Protein AF-A0A2S2NMP5-F1 (afdb_monomer)

Radius of gyration: 24.24 Å; Cα contacts (8 Å, |Δi|>4): 269; chains: 1; bounding box: 63×38×65 Å

Mean predicted aligned error: 8.54 Å

Sequence (215 aa):
MRYVLAWYNDNSIKDITKRYDPYFHTLTRKIRVDPKWWKTTLQPYTPTKSAREREEDEELDKQLEDIPLPKTVSEYKNHPLYALSRHLLKFQAIYPPEPPIVGHVRNEPVYLREYVHELNGRENWLKEARVVKMGEKSYKQVKARPRFDRNGVRTDPPPLELFGYWQTEPYDPPTATNGQVPRNCYGNVDLFKPCMLPKGTVHLQLPGLLRIAKN

InterPro domains:
  IPR004583 DNA repair protein Rad4 [PTHR12135] (1-214)
  IPR018325 Rad4/PNGase transglutaminase-like fold [PF03835] (1-60)
  IPR018326 Rad4 beta-hairpin domain 1 [PF10403] (68-116)
  IPR018326 Rad4 beta-hairpin domain 1 [SM01030] (65-117)
  IPR018327 Rad4 beta-hairpin domain 2 [PF10404] (122-174)
  I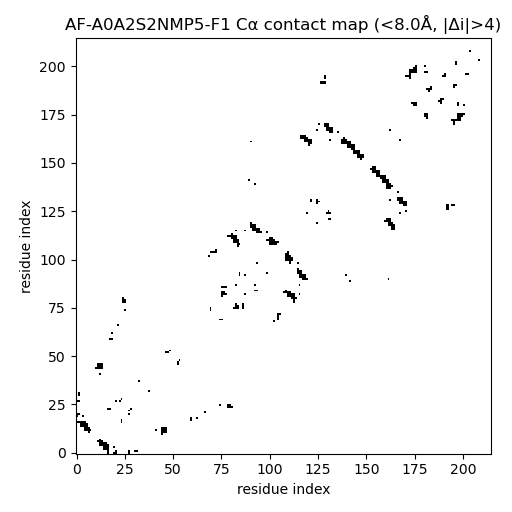PR018327 Rad4 beta-hairpin domain 2 [SM01031] (119-174)
  IPR018328 Rad4 beta-hairpin domain 3 [PF10405] (181-214)
  IPR036985 Transglutaminase-like superfamily [G3DSA:3.90.260.10] (1-66)
  IPR038765 Papain-like cysteine peptidase superfamily [SSF54001] (1-80)
  IPR042488 Rad4, beta-hairpin domain 3 superfamily [G3DSA:3.30.70.2460] (187-215)

Nearest PDB structures (foldseek):
  8ebw-assembly1_H  TM=8.218E-01  e=1.173E-21  Homo sapiens
  8ebv-assembly1_H  TM=8.260E-01  e=6.405E-20  Homo sapiens
  8ebs-assembly1_H  TM=8.337E-01  e=2.244E-19  Homo sapiens
  8ebt-assembly1_H  TM=8.236E-01  e=2.618E-13  Homo sapiens
  8ebx-assembly1_H  TM=6.153E-01  e=1.405E-14  Homo sapiens

Organism: Schizaphis graminum (NCBI:txid13262)

pLDDT: mean 89.32, std 6.74, range [53.22, 98.25]

Foldseek 3Di:
DQWDWDQDPVRAIDTPCLVVDLCVQQPNVVVDDDPVVVCVVRVVRHDDDDPVVVVVVVVSVVSVVPNDDDADPVSQQPGQFKHFQVNADPQKDFPPPDADFPDDHPNTTIDTCVRIFGWDFQVVCVLVQKGFDPPDFAPDWAFDDWDADPVRDTDGDDTGGIDTPVRIDGHDAAAADPNHHDADPVRHQPPNDPNNPHHPDDDDDDPPVVVVVVD

Solvent-accessible surface area (backbone atoms only — not comparable to full-atom values): 13288 Å² total; per-residue (Å²): 119,85,79,39,71,48,75,48,98,85,65,24,44,46,81,50,32,70,81,78,20,96,46,35,66,73,53,38,59,75,77,48,75,62,67,68,59,53,54,57,72,42,51,90,26,49,64,75,95,42,73,66,54,50,52,53,51,51,51,58,51,50,58,57,69,70,52,76,77,71,88,48,77,72,64,38,60,88,28,72,63,37,34,41,79,90,68,53,53,96,53,39,48,65,50,58,92,81,60,76,67,79,47,69,48,98,89,36,64,30,29,51,30,85,34,53,40,66,36,40,36,67,69,58,33,44,55,71,46,22,36,68,44,90,89,66,75,63,78,43,76,40,85,43,77,69,42,63,49,99,85,66,52,78,43,78,58,71,66,40,50,21,37,43,69,90,52,38,41,76,48,78,45,58,65,45,56,95,91,42,73,76,55,50,100,84,73,45,69,83,67,72,44,84,77,39,52,40,41,93,64,81,91,82,92,60,89,69,48,73,68,62,78,71,112

Structure (mmCIF, N/CA/C/O backbone):
data_AF-A0A2S2NMP5-F1
#
_entry.id   AF-A0A2S2NMP5-F1
#
loop_
_atom_site.group_PDB
_atom_site.id
_atom_site.type_symbol
_atom_site.label_atom_id
_atom_site.label_alt_id
_atom_site.label_comp_id
_atom_site.label_asym_id
_atom_site.label_entity_id
_atom_site.label_seq_id
_atom_site.pdbx_PDB_ins_code
_atom_site.Cartn_x
_atom_site.Cartn_y
_atom_site.Cartn_z
_atom_site.occupancy
_atom_site.B_iso_or_equiv
_atom_site.auth_seq_id
_atom_site.auth_comp_id
_atom_site.auth_asym_id
_atom_site.auth_atom_id
_atom_site.pdbx_PDB_model_num
ATOM 1 N N . MET A 1 1 ? 9.809 7.800 -26.151 1.00 75.12 1 MET A N 1
ATOM 2 C CA . MET A 1 1 ? 8.384 8.027 -26.520 1.00 75.12 1 MET A CA 1
ATOM 3 C C . MET A 1 1 ? 7.524 7.800 -25.285 1.00 75.12 1 MET A C 1
ATOM 5 O O . MET A 1 1 ? 7.893 6.949 -24.497 1.00 75.12 1 MET A O 1
ATOM 9 N N . ARG A 1 2 ? 6.437 8.559 -25.056 1.00 85.81 2 ARG A N 1
ATOM 10 C CA . ARG A 1 2 ? 5.666 8.454 -23.792 1.00 85.81 2 ARG A CA 1
ATOM 11 C C . ARG A 1 2 ? 4.454 7.532 -23.868 1.00 85.81 2 ARG A C 1
ATOM 13 O O . ARG A 1 2 ? 4.203 6.816 -22.906 1.00 85.81 2 ARG A O 1
ATOM 20 N N . TYR A 1 3 ? 3.736 7.555 -24.985 1.00 92.44 3 TYR A N 1
ATOM 21 C CA . TYR A 1 3 ? 2.581 6.703 -25.254 1.00 92.44 3 TYR A CA 1
ATOM 22 C C . TYR A 1 3 ? 2.666 6.230 -26.704 1.00 92.44 3 TYR A C 1
ATOM 24 O O . TYR A 1 3 ? 2.834 7.057 -27.600 1.00 92.44 3 TYR A O 1
ATOM 32 N N . VAL A 1 4 ? 2.574 4.922 -26.918 1.00 93.44 4 VAL A N 1
ATOM 33 C CA . VAL A 1 4 ? 2.419 4.286 -28.228 1.00 93.44 4 VAL A CA 1
ATOM 34 C C . VAL A 1 4 ? 1.213 3.365 -28.118 1.00 93.44 4 VAL A C 1
ATOM 36 O O . VAL A 1 4 ? 1.205 2.451 -27.295 1.00 93.44 4 VAL A O 1
ATOM 39 N N . LEU A 1 5 ? 0.180 3.645 -28.905 1.00 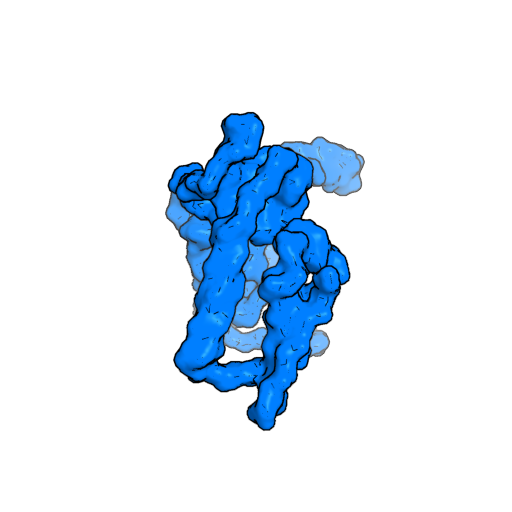93.50 5 LEU A N 1
ATOM 40 C CA . LEU A 1 5 ? -1.072 2.898 -28.909 1.00 93.50 5 LEU A CA 1
ATOM 41 C C . LEU A 1 5 ? -1.228 2.193 -30.258 1.00 93.50 5 LEU A C 1
ATOM 43 O O . LEU A 1 5 ? -1.062 2.831 -31.297 1.00 93.50 5 LEU A O 1
ATOM 47 N N . ALA A 1 6 ? -1.555 0.903 -30.237 1.00 92.06 6 ALA A N 1
ATOM 48 C CA . ALA A 1 6 ? -2.105 0.198 -31.389 1.00 92.06 6 ALA A CA 1
ATOM 49 C C . ALA A 1 6 ? -3.622 0.356 -31.389 1.00 92.06 6 ALA A C 1
ATOM 51 O O . ALA A 1 6 ? -4.254 0.216 -30.343 1.00 92.06 6 ALA A O 1
ATOM 52 N N . TRP A 1 7 ? -4.185 0.604 -32.566 1.00 93.50 7 TRP A N 1
ATOM 53 C CA . TRP A 1 7 ? -5.619 0.549 -32.817 1.00 93.50 7 TRP A CA 1
ATOM 54 C C . TRP A 1 7 ? -5.865 -0.565 -33.834 1.00 93.50 7 TRP A C 1
ATOM 56 O O . TRP A 1 7 ? -5.299 -0.541 -34.928 1.00 93.50 7 TRP A O 1
ATOM 66 N N . TYR A 1 8 ? -6.667 -1.557 -33.455 1.00 89.75 8 TYR A N 1
ATOM 67 C CA . TYR A 1 8 ? -6.999 -2.709 -34.289 1.00 89.75 8 TYR A CA 1
ATOM 68 C C . TYR A 1 8 ? -8.3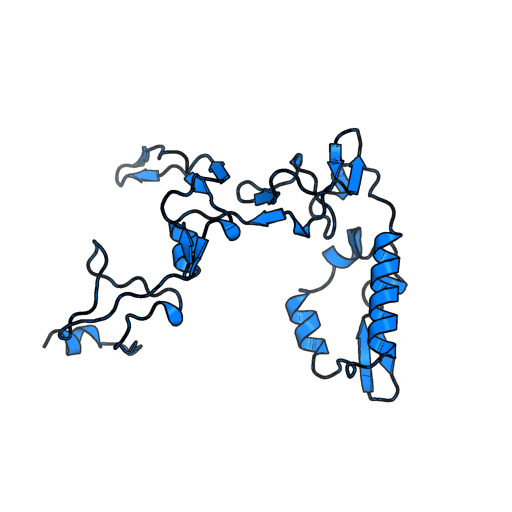56 -2.545 -34.993 1.00 89.75 8 TYR A C 1
ATOM 70 O O . TYR A 1 8 ? -9.190 -1.717 -34.626 1.00 89.75 8 TYR A O 1
ATOM 78 N N . ASN A 1 9 ? -8.600 -3.375 -36.009 1.00 90.38 9 ASN A N 1
ATOM 79 C CA . ASN A 1 9 ? -9.814 -3.316 -36.837 1.00 90.38 9 ASN A CA 1
ATOM 80 C C . ASN A 1 9 ? -11.115 -3.608 -36.066 1.00 90.38 9 ASN A C 1
ATOM 82 O O . ASN A 1 9 ? -12.191 -3.241 -36.526 1.00 90.38 9 ASN A O 1
ATOM 86 N N . ASP A 1 10 ? -11.030 -4.267 -34.912 1.00 89.25 10 ASP A N 1
ATOM 87 C CA . ASP A 1 10 ? -12.158 -4.539 -34.014 1.00 89.25 10 ASP A CA 1
ATOM 88 C C . ASP A 1 10 ? -12.459 -3.366 -33.057 1.00 89.25 10 ASP A C 1
ATOM 90 O O . ASP A 1 10 ? -13.234 -3.516 -32.115 1.00 89.25 10 ASP A O 1
ATOM 94 N N . ASN A 1 11 ? -11.862 -2.194 -33.306 1.00 90.12 11 ASN A N 1
ATOM 95 C CA . ASN A 1 11 ? -11.910 -0.992 -32.469 1.00 90.12 11 ASN A CA 1
ATOM 96 C C . ASN A 1 11 ? -11.292 -1.145 -31.077 1.00 90.12 11 ASN A C 1
ATOM 98 O O . ASN A 1 11 ? -11.484 -0.278 -30.220 1.00 90.12 11 ASN A O 1
ATOM 102 N N . SER A 1 12 ? -10.518 -2.205 -30.851 1.00 92.81 12 SER A N 1
ATOM 103 C CA . SER A 1 12 ? -9.718 -2.308 -29.643 1.00 92.81 12 SER A CA 1
ATOM 104 C C . SER A 1 12 ? -8.469 -1.429 -29.723 1.00 92.81 12 SER A C 1
ATOM 106 O O . SER A 1 12 ? -7.918 -1.158 -30.797 1.00 92.81 12 SER A O 1
ATOM 108 N N . ILE A 1 13 ? -8.029 -0.961 -28.558 1.00 93.31 13 ILE A N 1
ATOM 109 C CA . ILE A 1 13 ? -6.835 -0.145 -28.381 1.00 93.31 13 ILE A CA 1
ATOM 110 C C . ILE A 1 13 ? -5.940 -0.824 -27.349 1.00 93.31 13 ILE A C 1
ATOM 112 O O . ILE A 1 13 ? -6.371 -1.108 -26.228 1.00 93.31 13 ILE A O 1
ATOM 116 N N . LYS A 1 14 ? -4.667 -1.023 -27.701 1.00 90.12 14 LYS A N 1
ATOM 117 C CA . LYS A 1 14 ? -3.651 -1.584 -26.803 1.00 90.12 14 LYS A CA 1
ATOM 118 C C . LYS A 1 14 ? -2.477 -0.641 -26.647 1.00 90.12 14 LYS A C 1
ATOM 120 O O . LYS A 1 14 ? -1.987 -0.045 -27.603 1.00 90.12 14 LYS A O 1
ATOM 125 N N . ASP A 1 15 ? -2.006 -0.516 -25.415 1.00 91.00 15 ASP A N 1
ATOM 126 C CA . ASP A 1 15 ? -0.812 0.252 -25.108 1.00 91.00 15 ASP A CA 1
ATOM 127 C C . ASP A 1 15 ? 0.444 -0.594 -25.315 1.00 91.00 15 ASP A C 1
ATOM 129 O O . ASP A 1 15 ? 0.826 -1.398 -24.467 1.00 91.00 15 ASP A O 1
ATOM 133 N N . ILE A 1 16 ? 1.099 -0.367 -26.449 1.00 90.25 16 ILE A N 1
ATOM 134 C CA . ILE A 1 16 ? 2.312 -1.070 -26.874 1.00 90.25 16 ILE A CA 1
ATOM 135 C C . ILE A 1 16 ? 3.576 -0.254 -26.585 1.00 90.25 16 ILE A C 1
ATOM 137 O O . ILE A 1 16 ? 4.640 -0.548 -27.124 1.00 90.25 16 ILE A O 1
ATOM 141 N N . THR A 1 17 ? 3.501 0.773 -25.725 1.00 89.69 17 THR A N 1
ATOM 142 C CA . THR A 1 17 ? 4.657 1.638 -25.410 1.00 89.69 17 THR A CA 1
ATOM 143 C C . THR A 1 17 ? 5.870 0.829 -24.958 1.00 89.69 17 THR A C 1
ATOM 145 O O . THR A 1 17 ? 6.983 1.144 -25.369 1.00 89.69 17 THR A O 1
ATOM 148 N N . LYS A 1 18 ? 5.658 -0.232 -24.166 1.00 84.94 18 LYS A N 1
ATOM 149 C CA . LYS A 1 18 ? 6.730 -1.116 -23.679 1.00 84.94 18 LYS A CA 1
ATOM 150 C C . LYS A 1 18 ? 7.592 -1.685 -24.814 1.00 84.94 18 LYS A C 1
ATOM 152 O O . LYS A 1 18 ? 8.799 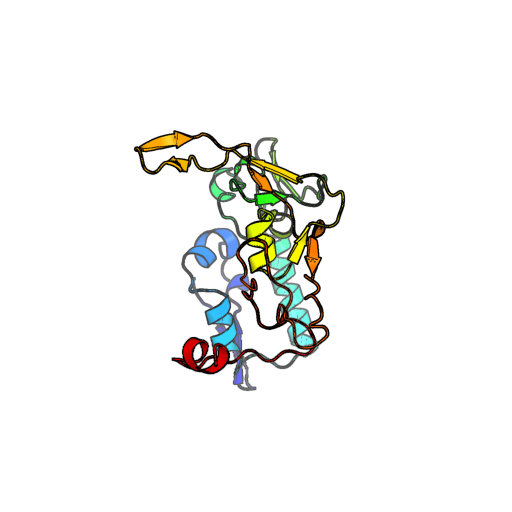-1.772 -24.646 1.00 84.94 18 LYS A O 1
ATOM 157 N N . ARG A 1 19 ? 6.988 -1.994 -25.970 1.00 85.88 19 ARG A N 1
ATOM 158 C CA . ARG A 1 19 ? 7.680 -2.565 -27.138 1.00 85.88 19 ARG A CA 1
ATOM 159 C C . ARG A 1 19 ? 8.688 -1.604 -27.763 1.00 85.88 19 ARG A C 1
ATOM 161 O O . ARG A 1 19 ? 9.699 -2.032 -28.306 1.00 85.88 19 ARG A O 1
ATOM 168 N N . TYR A 1 20 ? 8.395 -0.306 -27.725 1.00 85.50 20 TYR A N 1
ATOM 169 C CA . TYR A 1 20 ? 9.162 0.707 -28.457 1.00 85.50 20 TYR A CA 1
ATOM 170 C C . TYR A 1 20 ? 10.013 1.601 -27.560 1.00 85.50 20 TYR A C 1
ATOM 172 O O . TYR A 1 20 ? 10.851 2.350 -28.060 1.00 85.50 20 TYR A O 1
ATOM 180 N N . ASP A 1 21 ? 9.786 1.576 -26.248 1.00 84.56 21 ASP A N 1
ATOM 181 C CA . ASP A 1 21 ? 10.488 2.432 -25.306 1.00 84.56 21 ASP A CA 1
ATOM 182 C C . ASP A 1 21 ? 11.416 1.623 -24.384 1.00 84.56 21 ASP A C 1
ATOM 184 O O . ASP A 1 21 ? 10.968 1.116 -23.353 1.00 84.56 21 ASP A O 1
ATOM 188 N N . PRO A 1 22 ? 12.729 1.556 -24.679 1.00 78.38 22 PRO A N 1
ATOM 189 C CA . PRO A 1 22 ? 13.682 0.800 -23.862 1.00 78.38 22 PRO A CA 1
ATOM 190 C C . PRO A 1 22 ? 13.831 1.366 -22.439 1.00 78.38 22 PRO A C 1
ATOM 192 O O . PRO A 1 22 ? 14.327 0.690 -21.541 1.00 78.38 22 PRO A O 1
ATOM 195 N N . TYR A 1 23 ? 13.380 2.603 -22.205 1.00 78.44 23 TYR A N 1
ATOM 196 C CA . TYR A 1 23 ? 13.397 3.262 -20.897 1.00 78.44 23 TYR A CA 1
ATOM 197 C C . TYR A 1 23 ? 12.021 3.284 -20.219 1.00 78.44 23 TYR A C 1
ATOM 199 O O . TYR A 1 23 ? 11.816 4.059 -19.273 1.00 78.44 23 TYR A O 1
ATOM 207 N N . PHE A 1 24 ? 11.084 2.431 -20.660 1.00 80.19 24 PHE A N 1
ATOM 208 C CA . PHE A 1 24 ? 9.713 2.404 -20.147 1.00 80.19 24 PHE A CA 1
ATOM 209 C C . PHE A 1 24 ? 9.681 2.294 -18.623 1.00 80.19 24 PHE A C 1
ATOM 211 O O . PHE A 1 24 ? 9.028 3.085 -17.937 1.00 80.19 24 PHE A O 1
ATOM 218 N N . HIS A 1 25 ? 10.451 1.351 -18.081 1.00 74.00 25 HIS A N 1
ATOM 219 C CA . HIS A 1 25 ? 10.500 1.075 -16.650 1.00 74.00 25 HIS A CA 1
ATOM 220 C C . HIS A 1 25 ? 11.313 2.111 -15.859 1.00 74.00 25 HIS A C 1
ATOM 222 O O . HIS A 1 25 ? 11.050 2.325 -14.684 1.00 74.00 25 HIS A O 1
ATOM 228 N N . THR A 1 26 ? 12.253 2.833 -16.454 1.00 72.94 26 THR A N 1
ATOM 229 C CA . THR A 1 26 ? 13.124 3.740 -15.687 1.00 72.94 26 THR A CA 1
ATOM 230 C C . THR A 1 26 ? 12.616 5.177 -15.682 1.00 72.94 26 THR A C 1
ATOM 232 O O . THR A 1 26 ? 12.424 5.766 -14.612 1.00 72.94 26 THR A O 1
ATOM 235 N N . LEU A 1 27 ? 12.399 5.747 -16.867 1.00 77.00 27 LEU A N 1
ATOM 236 C CA . LEU A 1 27 ? 12.119 7.169 -17.064 1.00 77.00 27 LEU A CA 1
ATOM 237 C C . LEU A 1 27 ? 10.666 7.398 -17.456 1.00 77.00 27 LEU A C 1
ATOM 239 O O . LEU A 1 27 ? 9.963 8.175 -16.809 1.00 77.00 27 LEU A O 1
ATOM 243 N N . THR A 1 28 ? 10.192 6.699 -18.483 1.00 83.62 28 THR A N 1
ATOM 244 C CA . THR A 1 28 ? 8.899 7.003 -19.096 1.00 83.62 28 THR A CA 1
ATOM 245 C C . THR A 1 28 ? 7.740 6.733 -18.152 1.00 83.62 28 THR A C 1
ATOM 247 O O . THR A 1 28 ? 6.860 7.580 -18.028 1.00 83.62 28 THR A O 1
ATOM 250 N N . ARG A 1 29 ? 7.756 5.639 -17.381 1.00 79.94 29 ARG A N 1
ATOM 251 C CA . ARG A 1 29 ? 6.718 5.379 -16.369 1.00 79.94 29 ARG A CA 1
ATOM 252 C C . ARG A 1 29 ? 6.610 6.490 -15.317 1.00 79.94 29 ARG A C 1
ATOM 254 O O . ARG A 1 29 ? 5.512 6.728 -14.829 1.00 79.94 29 ARG A O 1
ATOM 261 N N . LYS A 1 30 ? 7.704 7.190 -14.985 1.00 79.19 30 LYS A N 1
ATOM 262 C CA . LYS A 1 30 ? 7.708 8.275 -13.981 1.00 79.19 30 LYS A CA 1
ATOM 263 C C . LYS A 1 30 ? 7.061 9.567 -14.482 1.00 79.19 30 LYS A C 1
ATOM 265 O O . LYS A 1 30 ? 6.612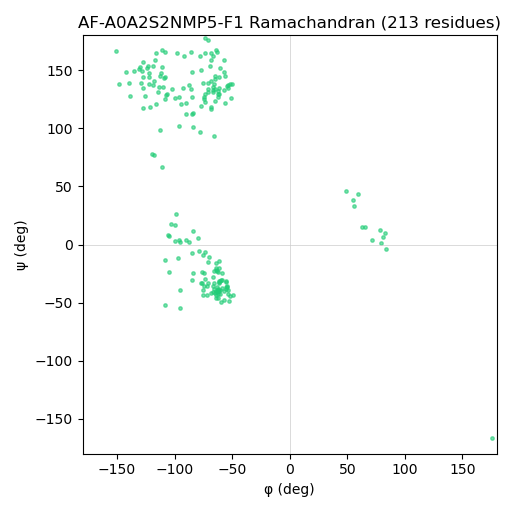 10.365 -13.671 1.00 79.19 30 LYS A O 1
ATOM 270 N N . ILE A 1 31 ? 7.028 9.774 -15.797 1.00 86.25 31 ILE A N 1
ATOM 271 C CA . ILE A 1 31 ? 6.468 10.974 -16.441 1.00 86.25 31 ILE A CA 1
ATOM 272 C C . ILE A 1 31 ? 5.109 10.708 -17.103 1.00 86.25 31 ILE A C 1
ATOM 274 O O . ILE A 1 31 ? 4.599 11.555 -17.839 1.00 86.25 31 ILE A O 1
ATOM 278 N N . ARG A 1 32 ? 4.541 9.517 -16.884 1.00 89.12 32 ARG A N 1
ATOM 279 C CA . ARG A 1 32 ? 3.210 9.133 -17.353 1.00 89.12 32 ARG A CA 1
ATOM 280 C C . ARG A 1 32 ? 2.149 9.446 -16.303 1.00 89.12 32 ARG A C 1
ATOM 282 O O . ARG A 1 32 ? 2.449 9.656 -15.132 1.00 89.12 32 ARG A O 1
ATOM 289 N N . VAL A 1 33 ? 0.903 9.491 -16.760 1.00 91.88 33 VAL A N 1
ATOM 290 C CA . VAL A 1 33 ? -0.272 9.651 -15.901 1.00 91.88 33 VAL A CA 1
ATOM 291 C C . VAL A 1 33 ? -0.433 8.456 -14.959 1.00 91.88 33 VAL A C 1
ATOM 293 O O . VAL A 1 33 ? 0.192 7.409 -15.145 1.00 91.88 33 VAL A O 1
ATOM 296 N N . ASP A 1 34 ? -1.300 8.614 -13.959 1.00 86.88 34 ASP A N 1
ATOM 297 C CA . ASP A 1 34 ? -1.622 7.558 -13.005 1.00 86.88 34 ASP A CA 1
ATOM 298 C C . ASP A 1 34 ? -2.009 6.238 -13.719 1.00 86.88 34 ASP A C 1
ATOM 300 O O . ASP A 1 34 ? -2.916 6.235 -14.561 1.00 86.88 34 ASP A O 1
ATOM 304 N N . PRO A 1 35 ? -1.350 5.103 -13.402 1.00 86.38 35 PRO A N 1
ATOM 305 C CA . PRO A 1 35 ? -1.616 3.830 -14.069 1.00 86.38 35 PRO A CA 1
ATOM 306 C C . PRO A 1 35 ? -3.050 3.323 -13.892 1.00 86.38 35 PRO A C 1
ATOM 308 O O . PRO A 1 35 ? -3.580 2.673 -14.794 1.00 86.38 35 PRO A O 1
ATOM 311 N N . LYS A 1 36 ? -3.687 3.598 -12.743 1.00 87.50 36 LYS A N 1
ATOM 312 C CA . LYS A 1 36 ? -5.059 3.153 -12.469 1.00 87.50 36 LYS A CA 1
ATOM 313 C C . LYS A 1 36 ? -6.050 3.943 -13.313 1.00 87.50 36 LYS A C 1
ATOM 315 O O . LYS A 1 36 ? -6.937 3.339 -13.916 1.00 87.50 36 LYS A O 1
ATOM 320 N N . TRP A 1 37 ? -5.867 5.255 -13.413 1.00 93.00 37 TRP A N 1
ATOM 321 C CA . TRP A 1 37 ? -6.636 6.100 -14.315 1.00 93.00 37 TRP A CA 1
ATOM 322 C C . TRP A 1 37 ? -6.448 5.655 -15.765 1.00 93.00 37 TRP A C 1
ATOM 324 O O . TRP A 1 37 ? -7.433 5.376 -16.434 1.00 93.00 37 TRP A O 1
ATOM 334 N N . TRP A 1 38 ? -5.204 5.461 -16.219 1.00 93.62 38 TRP A N 1
ATOM 335 C CA . TRP A 1 38 ? -4.911 5.034 -17.593 1.00 93.62 38 TRP A CA 1
ATOM 336 C C . TRP A 1 38 ? -5.592 3.713 -17.965 1.00 93.62 38 TRP A C 1
ATOM 338 O O . TRP A 1 38 ? -6.258 3.623 -18.994 1.00 93.62 38 TRP A O 1
ATOM 348 N N . LYS A 1 39 ? -5.488 2.705 -17.087 1.00 90.19 39 LYS A N 1
ATOM 349 C CA . LYS A 1 39 ? -6.156 1.410 -1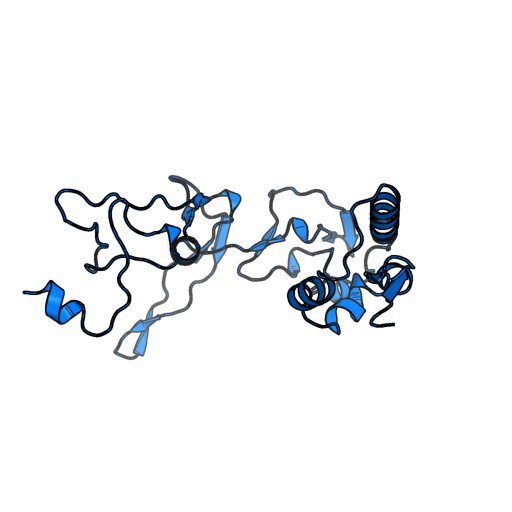7.263 1.00 90.19 39 LYS A CA 1
ATOM 350 C C . LYS A 1 39 ? -7.679 1.553 -17.316 1.00 90.19 39 LYS A C 1
ATOM 352 O O . LYS A 1 39 ? -8.320 0.876 -18.108 1.00 90.19 39 LYS A O 1
ATOM 357 N N . THR A 1 40 ? -8.247 2.427 -16.487 1.00 93.25 40 THR A N 1
ATOM 358 C CA . THR A 1 40 ? -9.696 2.685 -16.454 1.00 93.25 40 THR A CA 1
ATOM 359 C C . THR A 1 40 ? -10.162 3.388 -17.732 1.00 93.25 40 THR A C 1
ATOM 361 O O . THR A 1 40 ? -11.170 3.000 -18.311 1.00 93.25 40 THR A O 1
ATOM 364 N N . THR A 1 41 ? -9.403 4.369 -18.224 1.00 94.25 41 THR A N 1
ATOM 365 C CA . THR A 1 41 ? -9.700 5.104 -19.465 1.00 94.25 41 THR A CA 1
ATOM 366 C C . THR A 1 41 ? -9.689 4.195 -20.696 1.00 94.25 41 THR A C 1
ATOM 368 O O . THR A 1 41 ? -10.532 4.351 -21.574 1.00 94.25 41 THR A O 1
ATOM 371 N N . LEU A 1 42 ? -8.767 3.229 -20.761 1.00 92.94 42 LEU A N 1
ATOM 372 C CA . LEU A 1 42 ? -8.675 2.272 -21.873 1.00 92.94 42 LEU A CA 1
ATOM 373 C C . LEU A 1 42 ? -9.589 1.048 -21.716 1.00 92.94 42 LEU A C 1
ATOM 375 O O . LEU A 1 42 ? -9.719 0.259 -22.650 1.00 92.94 42 LEU A O 1
ATOM 379 N N . GLN A 1 43 ? -10.247 0.884 -20.567 1.00 92.75 43 GLN A N 1
ATOM 380 C CA . GLN A 1 43 ? -11.102 -0.269 -20.287 1.00 92.75 43 GLN A CA 1
ATOM 381 C C . GLN A 1 43 ? -12.190 -0.509 -21.356 1.00 92.75 43 GLN A C 1
ATOM 383 O O . GLN A 1 43 ? -12.356 -1.663 -21.748 1.00 92.75 43 GLN A O 1
ATOM 388 N N . PRO A 1 44 ? -12.897 0.517 -21.881 1.00 93.31 44 PRO A N 1
ATOM 389 C CA . PRO A 1 44 ? -13.919 0.314 -22.914 1.00 93.31 44 PRO A CA 1
ATOM 390 C C . PRO A 1 44 ? -13.368 -0.191 -24.253 1.00 93.31 44 PRO A C 1
ATOM 392 O O . PRO A 1 44 ? -14.107 -0.789 -25.025 1.00 93.31 44 PRO A O 1
ATOM 395 N N . TYR A 1 45 ? -12.082 0.048 -24.519 1.00 92.88 45 TYR A N 1
ATOM 396 C CA . TYR A 1 45 ? -11.399 -0.311 -25.764 1.00 92.88 45 TYR A CA 1
ATOM 397 C C . TYR A 1 45 ? -10.481 -1.524 -25.588 1.00 92.88 45 TYR A C 1
ATOM 399 O O . TYR A 1 45 ? -9.689 -1.834 -26.472 1.00 92.88 45 TYR A O 1
ATOM 407 N N . THR A 1 46 ? -10.519 -2.187 -24.431 1.00 88.81 46 THR A N 1
ATOM 408 C CA . THR A 1 46 ? -9.622 -3.313 -24.162 1.00 88.81 46 THR A CA 1
ATOM 409 C C . THR A 1 46 ? -9.964 -4.474 -25.100 1.00 88.81 46 THR A C 1
ATOM 411 O O . THR A 1 46 ? -11.142 -4.832 -25.195 1.00 88.81 46 THR A O 1
ATOM 414 N N . PRO A 1 47 ? -8.971 -5.076 -25.779 1.00 85.62 47 PRO A N 1
ATOM 415 C CA . PRO A 1 47 ? -9.217 -6.186 -26.688 1.00 85.62 47 PRO A CA 1
ATOM 416 C C . PRO A 1 47 ? -9.834 -7.381 -25.959 1.00 85.62 47 PRO A C 1
ATOM 418 O O . PRO A 1 47 ? -9.632 -7.605 -24.759 1.00 85.62 47 PRO A O 1
ATOM 421 N N . THR A 1 48 ? -10.609 -8.172 -26.699 1.00 85.12 48 THR A N 1
ATOM 422 C CA . THR A 1 48 ? -11.148 -9.428 -26.169 1.00 85.12 48 THR A CA 1
ATOM 423 C C . THR A 1 48 ? -10.008 -10.402 -25.878 1.00 85.12 48 THR A C 1
ATOM 425 O O . THR A 1 48 ? -9.029 -10.468 -26.617 1.00 85.12 48 THR A O 1
ATOM 428 N N . LYS A 1 49 ? -10.118 -11.175 -24.789 1.00 83.56 49 LYS A N 1
ATOM 429 C CA . LYS A 1 49 ? -9.091 -12.156 -24.411 1.00 83.56 49 LYS A CA 1
ATOM 430 C C . LYS A 1 49 ? -9.015 -13.270 -25.459 1.00 83.56 49 LYS A C 1
ATOM 432 O O . LYS A 1 49 ? -9.765 -14.240 -25.388 1.00 83.56 49 LYS A O 1
ATOM 437 N N . SER A 1 50 ? -8.116 -13.116 -26.423 1.00 86.62 50 SER A N 1
ATOM 438 C CA . SER A 1 50 ? -7.842 -14.084 -27.482 1.00 86.62 50 SER A CA 1
ATOM 439 C C . SER A 1 50 ? -6.483 -14.756 -27.269 1.00 86.62 50 SER A C 1
ATOM 441 O O . SER A 1 50 ? -5.661 -14.289 -26.480 1.00 86.62 50 SER A O 1
ATOM 443 N N . ALA A 1 51 ? -6.226 -15.856 -27.984 1.00 85.38 51 ALA A N 1
ATOM 444 C CA . ALA A 1 51 ? -4.912 -16.501 -27.964 1.00 85.38 51 ALA A CA 1
ATOM 445 C C . ALA A 1 51 ? -3.799 -15.546 -28.432 1.00 85.38 51 ALA A C 1
ATOM 447 O O . ALA A 1 51 ? -2.733 -15.522 -27.828 1.00 85.38 51 ALA A O 1
ATOM 448 N N . ARG A 1 52 ? -4.096 -14.709 -29.436 1.00 84.25 52 ARG A N 1
ATOM 449 C CA . ARG A 1 52 ? -3.191 -13.677 -29.953 1.00 84.25 52 ARG A CA 1
ATOM 450 C C . ARG A 1 52 ? -2.872 -12.609 -28.909 1.00 84.25 52 ARG A C 1
ATOM 452 O O . ARG A 1 52 ? -1.725 -12.213 -28.779 1.00 84.25 52 ARG A O 1
ATOM 459 N N . GLU A 1 53 ? -3.877 -12.148 -28.165 1.00 84.94 53 GLU A N 1
ATOM 460 C CA . GLU A 1 53 ? -3.662 -11.157 -27.103 1.00 84.94 53 GLU A CA 1
ATOM 461 C C . GLU A 1 53 ? -2.761 -11.700 -25.998 1.00 84.94 53 GLU A C 1
ATOM 463 O O . GLU A 1 53 ? -1.882 -10.988 -25.523 1.00 84.94 53 GLU A O 1
ATOM 468 N N . ARG A 1 54 ? -2.956 -12.972 -25.627 1.00 86.81 54 ARG A N 1
ATOM 469 C CA . ARG A 1 54 ? -2.110 -13.645 -24.640 1.00 86.81 54 ARG A CA 1
ATOM 470 C C . ARG A 1 54 ? -0.668 -13.768 -25.127 1.00 86.81 54 ARG A C 1
ATOM 472 O O . ARG A 1 54 ? 0.235 -13.451 -24.370 1.00 86.81 54 ARG A O 1
ATOM 479 N N . GLU A 1 55 ? -0.465 -14.194 -26.370 1.00 87.81 55 GLU A N 1
ATOM 480 C CA . GLU A 1 55 ? 0.870 -14.288 -26.972 1.00 87.81 55 GLU A CA 1
ATOM 481 C C . GLU A 1 55 ? 1.554 -12.914 -27.031 1.00 87.81 55 GLU A C 1
ATOM 483 O O . GLU A 1 55 ? 2.714 -12.781 -26.660 1.00 87.81 55 GLU A O 1
ATOM 488 N N . GLU A 1 56 ? 0.821 -11.860 -27.398 1.00 85.06 56 GLU A N 1
ATOM 489 C CA . GLU A 1 56 ? 1.362 -10.501 -27.405 1.00 85.06 56 GLU A CA 1
ATOM 490 C C . GLU A 1 56 ? 1.705 -9.990 -25.994 1.00 85.06 56 GLU A C 1
ATOM 492 O O . GLU A 1 56 ? 2.706 -9.296 -25.820 1.00 85.06 56 GLU A O 1
ATOM 497 N N . ASP A 1 57 ? 0.895 -10.316 -24.984 1.00 84.50 57 ASP A N 1
ATOM 498 C CA . ASP A 1 57 ? 1.197 -9.989 -23.586 1.00 84.50 57 ASP A CA 1
ATOM 499 C C . ASP A 1 57 ? 2.446 -10.741 -23.096 1.00 84.50 57 ASP A C 1
ATOM 501 O O . ASP A 1 57 ? 3.316 -10.133 -22.473 1.00 84.50 57 ASP A O 1
ATOM 505 N N . GLU A 1 58 ? 2.581 -12.024 -23.444 1.00 85.06 58 GLU A N 1
ATOM 506 C CA . GLU A 1 58 ? 3.761 -12.846 -23.146 1.00 85.06 58 GLU A CA 1
ATOM 507 C C . GLU A 1 58 ? 5.025 -12.301 -23.831 1.00 85.06 58 GLU A C 1
ATOM 509 O O . GLU A 1 58 ? 6.076 -12.207 -23.198 1.00 85.06 58 GLU A O 1
ATOM 514 N N . GLU A 1 59 ? 4.943 -11.873 -25.095 1.00 85.19 59 GLU A N 1
ATOM 515 C CA . GLU A 1 59 ? 6.054 -11.213 -25.792 1.00 85.19 59 GLU A CA 1
ATOM 516 C C . GLU A 1 59 ? 6.456 -9.900 -25.117 1.00 85.19 59 GLU A C 1
ATOM 518 O O . GLU A 1 59 ? 7.646 -9.632 -24.925 1.00 85.19 59 GLU A O 1
ATOM 523 N N . LEU A 1 60 ? 5.470 -9.068 -24.767 1.00 76.94 60 LEU A N 1
ATOM 524 C CA . LEU A 1 60 ? 5.709 -7.795 -24.093 1.00 76.94 60 LEU A CA 1
ATOM 525 C C . LEU A 1 60 ? 6.346 -7.997 -22.723 1.00 76.94 60 LEU A C 1
ATOM 527 O O . LEU A 1 60 ? 7.174 -7.174 -22.344 1.00 76.94 60 LEU A O 1
ATOM 531 N N . ASP A 1 61 ? 5.973 -9.050 -21.998 1.00 74.12 61 ASP A N 1
ATOM 532 C CA . ASP A 1 61 ? 6.546 -9.385 -20.697 1.00 74.12 61 ASP A CA 1
ATOM 533 C C . ASP A 1 61 ? 7.944 -10.005 -20.831 1.00 74.12 61 ASP A C 1
ATOM 535 O O . ASP A 1 61 ? 8.849 -9.606 -20.099 1.00 74.12 61 ASP A O 1
ATOM 539 N N . LYS A 1 62 ? 8.189 -10.857 -21.834 1.00 78.06 62 LYS A N 1
ATOM 540 C CA . LYS A 1 62 ? 9.528 -11.396 -22.130 1.00 78.06 62 LYS A CA 1
ATOM 541 C C . LYS A 1 62 ? 10.530 -10.299 -22.486 1.00 78.06 62 LYS A C 1
ATOM 543 O O . LYS A 1 62 ? 11.663 -10.309 -22.015 1.00 78.06 62 LYS A O 1
ATOM 548 N N . GLN A 1 63 ? 10.099 -9.291 -23.246 1.00 70.31 63 GLN A N 1
ATOM 549 C CA . GLN A 1 63 ? 10.925 -8.109 -23.507 1.00 70.31 63 GLN A CA 1
ATOM 550 C C . GLN A 1 63 ? 11.333 -7.380 -22.223 1.00 70.31 63 GLN A C 1
ATOM 552 O O . GLN A 1 63 ? 12.352 -6.698 -22.237 1.00 70.31 63 GLN A O 1
ATOM 557 N N . LEU A 1 64 ? 10.575 -7.507 -21.124 1.00 63.84 64 LEU A N 1
ATOM 558 C CA . LEU A 1 64 ? 10.942 -6.938 -19.823 1.00 63.84 64 LEU A CA 1
ATOM 559 C C . LEU A 1 64 ? 12.009 -7.755 -19.105 1.00 63.84 64 LEU A C 1
ATOM 561 O O . LEU A 1 64 ? 12.827 -7.168 -18.397 1.00 63.84 64 LEU A O 1
ATOM 565 N N . GLU A 1 65 ? 11.995 -9.075 -19.281 1.00 65.75 65 GLU A N 1
ATOM 566 C CA . GLU A 1 65 ? 13.003 -9.986 -18.731 1.00 65.75 65 GLU A CA 1
ATOM 567 C C . GLU A 1 65 ? 14.373 -9.754 -19.383 1.00 65.75 65 GLU A C 1
ATOM 569 O O . GLU A 1 65 ? 15.394 -9.778 -18.696 1.00 65.75 65 GLU A O 1
ATOM 574 N N . ASP A 1 66 ? 14.387 -9.422 -20.678 1.00 69.69 66 ASP A N 1
ATOM 575 C CA . ASP A 1 66 ? 15.606 -9.108 -21.434 1.00 69.69 66 ASP A CA 1
ATOM 576 C C . ASP A 1 66 ? 16.185 -7.710 -21.119 1.00 69.69 66 ASP A C 1
ATOM 578 O O . ASP A 1 66 ? 17.302 -7.387 -21.541 1.00 69.69 66 ASP A O 1
ATOM 582 N N . ILE A 1 67 ? 15.468 -6.853 -20.372 1.00 70.50 67 ILE A N 1
ATOM 583 C CA . ILE A 1 67 ? 15.988 -5.535 -19.978 1.00 70.50 67 ILE A CA 1
ATOM 584 C C . ILE A 1 67 ? 17.144 -5.744 -18.992 1.00 70.50 67 ILE A C 1
ATOM 586 O O . ILE A 1 67 ? 16.925 -6.237 -17.880 1.00 70.50 67 ILE A O 1
ATOM 590 N N . PRO A 1 68 ? 18.371 -5.302 -19.331 1.00 77.12 68 PRO A N 1
ATOM 591 C CA . PRO A 1 68 ? 19.510 -5.485 -18.453 1.00 77.12 68 PRO A CA 1
ATOM 592 C C . PRO A 1 68 ? 19.282 -4.758 -17.130 1.00 77.12 68 PRO A C 1
ATOM 594 O O . PRO A 1 68 ? 18.732 -3.652 -17.084 1.00 77.12 68 PRO A O 1
ATOM 597 N N . LEU A 1 69 ? 19.765 -5.367 -16.049 1.00 83.38 69 LEU A N 1
ATOM 598 C CA . LEU A 1 69 ? 19.720 -4.756 -14.730 1.00 83.38 69 LEU A CA 1
ATOM 599 C C . LEU A 1 69 ? 20.357 -3.352 -14.761 1.00 83.38 69 LEU A C 1
ATOM 601 O O . LEU A 1 69 ? 21.427 -3.175 -15.360 1.00 83.38 69 LEU A O 1
ATOM 605 N N . PRO A 1 70 ? 19.737 -2.352 -14.103 1.00 85.44 70 PRO A N 1
ATOM 606 C CA . PRO A 1 70 ? 20.316 -1.021 -13.996 1.00 85.44 70 PRO A CA 1
ATOM 607 C C . PRO A 1 70 ? 21.756 -1.079 -13.468 1.00 85.44 70 PRO A C 1
ATOM 609 O O . PRO A 1 70 ? 22.072 -1.833 -12.541 1.00 85.44 70 PRO A O 1
ATOM 612 N N . LYS A 1 71 ? 22.654 -0.283 -14.057 1.00 85.75 71 LYS A N 1
ATOM 613 C CA . LYS A 1 71 ? 24.101 -0.364 -13.768 1.00 85.75 71 LYS A CA 1
ATOM 614 C C . LYS A 1 71 ? 24.491 0.436 -12.531 1.00 85.75 71 LYS A C 1
ATOM 616 O O . LYS A 1 71 ? 25.515 0.161 -11.901 1.00 85.75 71 LYS A O 1
ATOM 621 N N . THR A 1 72 ? 23.702 1.452 -12.187 1.00 88.88 72 THR A N 1
ATOM 622 C CA . THR A 1 72 ? 23.989 2.347 -11.065 1.00 88.88 72 THR A CA 1
ATOM 623 C C . THR A 1 72 ? 22.971 2.185 -9.946 1.00 88.88 72 THR A C 1
ATOM 625 O O . THR A 1 72 ? 21.782 1.994 -10.176 1.00 88.88 72 THR A O 1
ATOM 628 N N . VAL A 1 73 ? 23.433 2.315 -8.700 1.00 91.50 73 VAL A N 1
ATOM 629 C CA . VAL A 1 73 ? 22.573 2.226 -7.509 1.00 91.50 73 VAL A CA 1
ATOM 630 C C . VAL A 1 73 ? 21.434 3.254 -7.570 1.00 91.50 73 VAL A C 1
ATOM 632 O O . VAL A 1 73 ? 20.296 2.929 -7.249 1.00 91.50 73 VAL A O 1
ATOM 635 N N . SER A 1 74 ? 21.700 4.474 -8.041 1.00 89.31 74 SER A N 1
ATOM 636 C CA . SER A 1 74 ? 20.704 5.552 -8.114 1.00 89.31 74 SER A CA 1
ATOM 637 C C . SER A 1 74 ? 19.504 5.224 -9.010 1.00 89.31 74 SER A C 1
ATOM 639 O O . SER A 1 74 ? 18.392 5.655 -8.707 1.00 89.31 74 SER A O 1
ATOM 641 N N . GLU A 1 75 ? 19.696 4.438 -10.073 1.00 86.06 75 GLU A N 1
ATOM 642 C CA . GLU A 1 75 ? 18.618 4.028 -10.986 1.00 86.06 75 GLU A CA 1
ATOM 643 C C . GLU A 1 75 ? 17.591 3.110 -10.309 1.00 86.06 75 GLU A C 1
ATOM 645 O O . GLU A 1 75 ? 16.407 3.163 -10.645 1.00 86.06 75 GLU A O 1
ATOM 650 N N . TYR A 1 76 ? 18.006 2.343 -9.294 1.00 88.94 76 TYR A N 1
ATOM 651 C CA . TYR A 1 76 ? 17.107 1.493 -8.506 1.00 88.94 76 TYR A CA 1
ATOM 652 C C . TYR A 1 76 ? 16.179 2.287 -7.581 1.00 88.94 76 TYR A C 1
ATOM 654 O O . TYR A 1 76 ? 15.206 1.739 -7.053 1.00 88.94 76 TYR A O 1
ATOM 662 N N . LYS A 1 77 ? 16.450 3.576 -7.336 1.00 88.88 77 LYS A N 1
ATOM 663 C CA . LYS A 1 77 ? 15.591 4.401 -6.482 1.00 88.88 77 LYS A CA 1
ATOM 664 C C . LYS A 1 77 ? 14.247 4.631 -7.177 1.00 88.88 77 LYS A C 1
ATOM 666 O O . LYS A 1 77 ? 14.167 5.280 -8.223 1.00 88.88 77 LYS A O 1
ATOM 671 N N . ASN A 1 78 ? 13.178 4.121 -6.564 1.00 82.81 78 ASN A N 1
ATOM 672 C CA . ASN A 1 78 ? 11.823 4.119 -7.126 1.00 82.81 78 ASN A CA 1
ATOM 673 C C . ASN A 1 78 ? 11.747 3.438 -8.509 1.00 82.81 78 ASN A C 1
ATOM 675 O O . ASN A 1 78 ? 10.972 3.871 -9.364 1.00 82.81 78 ASN A O 1
ATOM 679 N N . HIS A 1 79 ? 12.568 2.408 -8.746 1.00 85.38 79 HIS A N 1
ATOM 680 C CA . HIS A 1 79 ? 12.447 1.574 -9.939 1.00 85.38 79 HIS A CA 1
ATOM 681 C C . HIS A 1 79 ? 11.178 0.702 -9.836 1.00 85.38 79 HIS A C 1
ATOM 683 O O . HIS A 1 79 ? 10.866 0.202 -8.753 1.00 85.38 79 HIS A O 1
ATOM 689 N N . PRO A 1 80 ? 10.403 0.525 -10.919 1.00 82.19 80 PRO A N 1
ATOM 690 C CA . PRO A 1 80 ? 9.125 -0.177 -10.865 1.00 82.19 80 PRO A CA 1
ATOM 691 C C . PRO A 1 80 ? 9.233 -1.689 -10.718 1.00 82.19 80 PRO A C 1
ATOM 693 O O . PRO A 1 80 ? 8.304 -2.287 -10.191 1.00 82.19 80 PRO A O 1
ATOM 696 N N . LEU A 1 81 ? 10.307 -2.295 -11.229 1.00 84.31 81 LEU A N 1
ATOM 697 C CA . LEU A 1 81 ? 10.492 -3.752 -11.223 1.00 84.31 81 LEU A CA 1
ATOM 698 C C . LEU A 1 81 ? 11.503 -4.219 -10.186 1.00 84.31 81 LEU A C 1
ATOM 700 O O . LEU A 1 81 ? 11.436 -5.355 -9.746 1.00 84.31 81 LEU A O 1
ATOM 704 N N . TYR A 1 82 ? 12.414 -3.342 -9.767 1.00 88.94 82 TYR A N 1
ATOM 705 C CA . TYR A 1 82 ? 13.568 -3.730 -8.966 1.00 88.94 82 TYR A CA 1
ATOM 706 C C . TYR A 1 82 ? 13.662 -2.863 -7.721 1.00 88.94 82 TYR A C 1
ATOM 708 O O . TYR A 1 82 ? 13.271 -1.695 -7.723 1.00 88.94 82 TYR A O 1
ATOM 716 N N . ALA A 1 83 ? 14.195 -3.430 -6.652 1.00 93.19 83 ALA A N 1
ATOM 717 C CA . ALA A 1 83 ? 14.456 -2.730 -5.414 1.00 93.19 83 ALA A CA 1
ATOM 718 C C . ALA A 1 83 ? 15.760 -3.200 -4.786 1.00 93.19 83 ALA A C 1
ATOM 720 O O . ALA A 1 83 ? 16.143 -4.362 -4.872 1.00 93.19 83 ALA A O 1
ATOM 721 N N . LEU A 1 84 ? 16.398 -2.263 -4.093 1.00 95.00 84 LEU A N 1
ATOM 722 C CA . LEU A 1 84 ? 17.513 -2.530 -3.199 1.00 95.00 84 LEU A CA 1
ATOM 723 C C . LEU A 1 84 ? 17.042 -2.328 -1.766 1.00 95.00 84 LEU A C 1
ATOM 725 O O . LEU A 1 84 ? 16.306 -1.372 -1.491 1.00 95.00 84 LEU A O 1
ATOM 729 N N . SER A 1 85 ? 17.533 -3.154 -0.842 1.00 93.75 85 SER A N 1
ATOM 730 C CA . SER A 1 85 ? 17.205 -3.041 0.585 1.00 93.75 85 SER A CA 1
ATOM 731 C C . SER A 1 85 ? 17.484 -1.644 1.146 1.00 93.75 85 SER A C 1
ATOM 733 O O . SER A 1 85 ? 16.695 -1.125 1.935 1.00 93.75 85 SER A O 1
ATOM 735 N N . ARG A 1 86 ? 18.548 -0.975 0.677 1.00 93.62 86 ARG A N 1
ATOM 736 C CA . ARG A 1 86 ? 18.902 0.397 1.087 1.00 93.62 86 ARG A CA 1
ATOM 737 C C . ARG A 1 86 ? 17.862 1.465 0.737 1.00 93.62 86 ARG A C 1
ATOM 739 O O . ARG A 1 86 ? 17.856 2.529 1.347 1.00 93.62 86 ARG A O 1
ATOM 746 N N . HIS A 1 87 ? 17.017 1.224 -0.266 1.00 94.94 87 HIS A N 1
ATOM 747 C CA . HIS A 1 87 ? 16.024 2.191 -0.749 1.00 94.94 87 HIS A CA 1
ATOM 748 C C . HIS A 1 87 ? 14.620 1.924 -0.207 1.00 94.94 87 HIS A C 1
ATOM 750 O O . HIS A 1 87 ? 13.675 2.618 -0.586 1.00 94.94 87 HIS A O 1
ATOM 756 N N . LEU A 1 88 ? 14.458 0.923 0.660 1.00 94.62 88 LEU A N 1
ATOM 757 C CA . LEU A 1 88 ? 13.177 0.649 1.291 1.00 94.62 88 LEU A CA 1
ATOM 758 C C . LEU A 1 88 ? 12.795 1.790 2.227 1.00 94.62 88 LEU A C 1
ATOM 760 O O . LEU A 1 88 ? 13.595 2.275 3.029 1.00 94.62 88 LEU A O 1
ATOM 764 N N . LEU A 1 89 ? 11.534 2.201 2.143 1.00 95.00 89 LEU A N 1
ATOM 765 C CA . LEU A 1 89 ? 11.000 3.207 3.044 1.00 95.00 89 LEU A CA 1
ATOM 766 C C . LEU A 1 89 ? 10.893 2.661 4.474 1.00 95.00 89 LEU A C 1
ATOM 768 O O . LEU A 1 89 ? 10.915 1.455 4.735 1.00 95.00 89 LEU A O 1
ATOM 772 N N . LYS A 1 90 ? 10.713 3.578 5.430 1.00 94.75 90 LYS A N 1
ATOM 773 C CA . LYS A 1 90 ? 10.533 3.250 6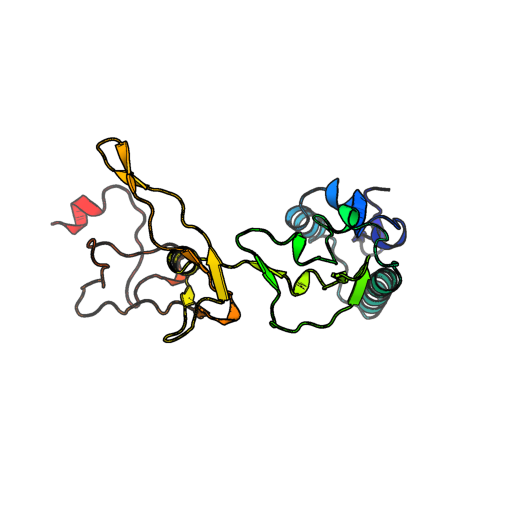.852 1.00 94.75 90 LYS A CA 1
ATOM 774 C C . LYS A 1 90 ? 9.474 2.158 7.065 1.00 94.75 90 LYS A C 1
ATOM 776 O O . LYS A 1 90 ? 9.735 1.218 7.811 1.00 94.75 90 LYS A O 1
ATOM 781 N N . PHE A 1 91 ? 8.352 2.253 6.353 1.00 96.50 91 PHE A N 1
ATOM 782 C CA . PHE A 1 91 ? 7.199 1.347 6.423 1.00 96.50 91 PHE A CA 1
ATOM 783 C C . PHE A 1 91 ? 7.178 0.294 5.307 1.00 96.50 91 PHE A C 1
ATOM 785 O O . PHE A 1 91 ? 6.117 -0.166 4.912 1.00 96.50 91 PHE A O 1
ATOM 792 N N . GLN A 1 92 ? 8.337 -0.063 4.760 1.00 96.31 92 GLN A N 1
ATOM 793 C CA . GLN A 1 92 ? 8.465 -1.135 3.777 1.00 96.31 92 GLN A CA 1
ATOM 794 C C . GLN A 1 92 ? 9.464 -2.180 4.260 1.00 96.31 92 GLN A C 1
ATOM 796 O O . GLN A 1 92 ? 10.408 -1.869 5.004 1.00 96.31 92 GLN A O 1
ATOM 801 N N . ALA A 1 93 ? 9.255 -3.411 3.815 1.00 96.62 93 ALA A N 1
ATOM 802 C CA . ALA A 1 93 ? 10.220 -4.488 3.937 1.00 96.62 93 ALA A CA 1
ATOM 803 C C . ALA A 1 93 ? 10.063 -5.483 2.786 1.00 96.62 93 ALA A C 1
ATOM 805 O O . ALA A 1 93 ? 9.081 -5.435 2.047 1.00 96.62 93 ALA A O 1
ATOM 806 N N . ILE A 1 94 ? 11.055 -6.354 2.636 1.00 96.06 94 ILE A N 1
ATOM 807 C CA . ILE A 1 94 ? 11.016 -7.424 1.648 1.00 96.06 94 ILE A CA 1
ATOM 808 C C . ILE A 1 94 ? 10.454 -8.686 2.306 1.00 96.06 94 ILE A C 1
ATOM 810 O O . ILE A 1 94 ? 10.828 -8.984 3.443 1.00 96.06 94 ILE A O 1
ATOM 814 N N . TYR A 1 95 ? 9.538 -9.377 1.629 1.00 95.00 95 TYR A N 1
ATOM 815 C CA . TYR A 1 95 ? 8.967 -10.652 2.060 1.00 95.00 95 TYR A CA 1
ATOM 816 C C . TYR A 1 95 ? 8.814 -11.601 0.854 1.00 95.00 95 TYR A C 1
ATOM 818 O O . TYR A 1 95 ? 8.389 -11.135 -0.203 1.00 95.00 95 TYR A O 1
ATOM 826 N N . PRO A 1 96 ? 9.126 -12.908 0.982 1.00 94.38 96 PRO A N 1
ATOM 827 C CA . PRO A 1 96 ? 9.622 -13.605 2.181 1.00 94.38 96 PRO A CA 1
ATOM 828 C C . PRO A 1 96 ? 10.996 -13.086 2.661 1.00 94.38 96 PRO A C 1
ATOM 830 O O . PRO A 1 96 ? 11.629 -12.333 1.924 1.00 94.38 96 PRO A O 1
ATOM 833 N N . PRO A 1 97 ? 11.449 -13.407 3.894 1.00 90.00 97 PRO A N 1
ATOM 834 C CA . PRO A 1 97 ? 12.724 -12.909 4.434 1.00 90.00 97 PRO A CA 1
ATOM 835 C C . PRO A 1 97 ? 13.940 -13.215 3.548 1.00 90.00 97 PRO A C 1
ATOM 837 O O . PRO A 1 97 ? 14.877 -12.423 3.497 1.00 90.00 97 PRO A O 1
ATOM 840 N N . GLU A 1 98 ? 13.885 -14.337 2.830 1.00 90.44 98 GLU A N 1
ATOM 841 C CA . GLU A 1 98 ? 14.882 -14.782 1.856 1.00 90.44 98 GLU A CA 1
ATOM 842 C C . GLU A 1 98 ? 14.219 -14.903 0.473 1.00 90.44 98 GLU A C 1
ATOM 844 O O . GLU A 1 98 ? 13.821 -15.991 0.054 1.00 90.44 98 GLU A O 1
ATOM 849 N N . PRO A 1 99 ? 13.995 -13.781 -0.226 1.00 89.69 99 PRO A N 1
ATOM 850 C CA . PRO A 1 99 ? 13.419 -13.795 -1.566 1.00 89.69 99 PRO A CA 1
ATOM 851 C C . PRO A 1 99 ? 14.483 -14.192 -2.614 1.00 89.69 99 PRO A C 1
ATOM 853 O O . PRO A 1 99 ? 15.686 -14.037 -2.374 1.00 89.69 99 PRO A O 1
ATOM 856 N N . PRO A 1 100 ? 14.068 -14.609 -3.822 1.00 89.12 100 PRO A N 1
ATOM 857 C CA . PRO A 1 100 ? 14.978 -14.787 -4.947 1.00 89.12 100 PRO A CA 1
ATOM 858 C C . PRO A 1 100 ? 15.752 -13.504 -5.281 1.00 89.12 100 PRO A C 1
ATOM 860 O O . PRO A 1 100 ? 15.180 -12.415 -5.394 1.00 89.12 100 PRO A O 1
ATOM 863 N N . ILE A 1 101 ? 17.065 -13.646 -5.464 1.00 91.06 101 ILE A N 1
ATOM 864 C CA . ILE A 1 101 ? 17.947 -12.559 -5.896 1.00 91.06 101 ILE A CA 1
ATOM 865 C C . ILE A 1 101 ? 18.001 -12.575 -7.422 1.00 91.06 101 ILE A C 1
ATOM 867 O O . ILE A 1 101 ? 18.407 -13.567 -8.021 1.00 91.06 101 ILE A O 1
ATOM 871 N N . VAL A 1 102 ? 17.622 -11.461 -8.047 1.00 88.12 102 VAL A N 1
ATOM 872 C CA . VAL A 1 102 ? 17.626 -11.315 -9.515 1.00 88.12 102 VAL A CA 1
ATOM 873 C C . VAL A 1 102 ? 19.044 -11.102 -10.040 1.00 88.12 102 VAL A C 1
ATOM 875 O O . VAL A 1 102 ? 19.401 -11.529 -11.132 1.00 88.12 102 VAL A O 1
ATOM 878 N N . GLY A 1 103 ? 19.875 -10.423 -9.256 1.00 88.56 103 GLY A N 1
ATOM 879 C CA . GLY A 1 103 ? 21.263 -10.156 -9.591 1.00 88.56 103 GLY A CA 1
ATOM 880 C C . GLY A 1 103 ? 21.921 -9.275 -8.545 1.00 88.56 103 GLY A C 1
ATOM 881 O O . GLY A 1 103 ? 21.378 -9.069 -7.460 1.00 88.56 103 GLY A O 1
ATOM 882 N N . HIS A 1 104 ? 23.095 -8.744 -8.874 1.00 92.19 104 HIS A N 1
ATOM 883 C CA . HIS A 1 104 ? 23.858 -7.898 -7.965 1.00 92.19 104 HIS A CA 1
ATOM 884 C C . HIS A 1 104 ? 24.272 -6.592 -8.637 1.00 92.19 104 HIS A C 1
ATOM 886 O O . HIS A 1 104 ? 24.733 -6.584 -9.776 1.00 92.19 104 HIS A O 1
ATOM 892 N N . VAL A 1 105 ? 24.172 -5.487 -7.900 1.00 92.62 105 VAL A N 1
ATOM 893 C CA . VAL A 1 105 ? 24.740 -4.191 -8.291 1.00 92.62 105 VAL A CA 1
ATOM 894 C C . VAL A 1 105 ? 25.714 -3.746 -7.210 1.00 92.62 105 VAL A C 1
ATOM 896 O O . VAL A 1 105 ? 25.331 -3.566 -6.062 1.00 92.62 105 VAL A O 1
ATOM 899 N N . ARG A 1 106 ? 26.999 -3.584 -7.554 1.00 90.19 106 ARG A N 1
ATOM 900 C CA . ARG A 1 106 ? 28.057 -3.194 -6.594 1.00 90.19 106 ARG A CA 1
ATOM 901 C C . ARG A 1 106 ? 28.047 -4.037 -5.301 1.00 90.19 106 ARG A C 1
ATOM 903 O O . ARG A 1 106 ? 28.137 -3.488 -4.208 1.00 90.19 106 ARG A O 1
ATOM 910 N N . ASN A 1 107 ? 27.933 -5.360 -5.446 1.00 90.81 107 ASN A N 1
ATOM 911 C CA . ASN A 1 107 ? 27.826 -6.346 -4.357 1.00 90.81 107 ASN A CA 1
ATOM 912 C C . ASN A 1 107 ? 26.550 -6.257 -3.501 1.00 90.81 107 ASN A C 1
ATOM 914 O O . ASN A 1 107 ? 26.487 -6.868 -2.438 1.00 90.81 107 ASN A O 1
ATOM 918 N N . GLU A 1 108 ? 25.519 -5.542 -3.950 1.00 93.56 108 GLU A N 1
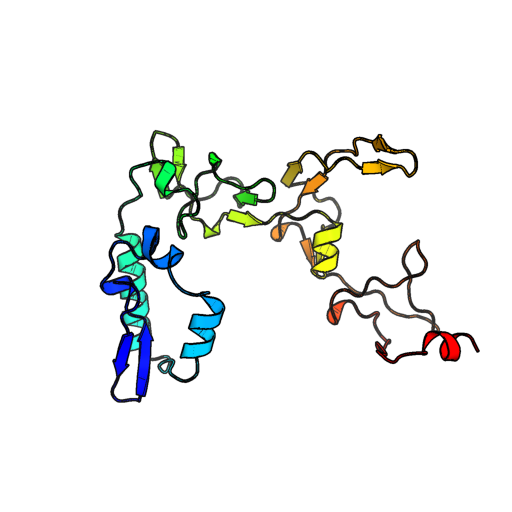ATOM 919 C CA . GLU A 1 108 ? 24.214 -5.539 -3.294 1.00 93.56 108 GLU A CA 1
ATOM 920 C C . GLU A 1 108 ? 23.216 -6.418 -4.035 1.00 93.56 108 GLU A C 1
ATOM 922 O O . GLU A 1 108 ? 23.103 -6.286 -5.258 1.00 93.56 108 GLU A O 1
ATOM 927 N N . PRO A 1 109 ? 22.458 -7.262 -3.317 1.00 93.69 109 PRO A N 1
ATOM 928 C CA . PRO A 1 109 ? 21.417 -8.067 -3.928 1.00 93.69 109 PRO A CA 1
ATOM 929 C C . PRO A 1 109 ? 20.283 -7.177 -4.446 1.00 93.69 109 PRO A C 1
ATOM 931 O O . PRO A 1 109 ? 19.785 -6.280 -3.755 1.00 93.69 109 PRO A O 1
ATOM 934 N N . VAL A 1 110 ? 19.879 -7.447 -5.683 1.00 93.31 110 VAL A N 1
ATOM 935 C CA . VAL A 1 110 ? 18.731 -6.840 -6.351 1.00 93.31 110 VAL A CA 1
ATOM 936 C C . VAL A 1 110 ? 17.535 -7.766 -6.194 1.00 93.31 110 VAL A C 1
ATOM 938 O O . VAL A 1 110 ? 17.593 -8.937 -6.570 1.00 93.31 110 VAL A O 1
ATOM 941 N N . TYR A 1 111 ? 16.435 -7.217 -5.693 1.00 92.56 111 TYR A N 1
ATOM 942 C CA . TYR A 1 111 ? 15.178 -7.937 -5.517 1.00 92.56 111 TYR A CA 1
ATOM 943 C C . TYR A 1 111 ? 14.123 -7.426 -6.486 1.00 92.56 111 TYR A C 1
ATOM 945 O O . TYR A 1 111 ? 14.133 -6.247 -6.859 1.00 92.56 111 TYR A O 1
ATOM 953 N N . LEU A 1 112 ? 13.166 -8.284 -6.838 1.00 89.75 112 LEU A N 1
ATOM 954 C CA . LEU A 1 112 ? 11.958 -7.828 -7.513 1.00 89.75 112 LEU A CA 1
ATOM 955 C C . LEU A 1 112 ? 11.148 -6.931 -6.574 1.00 89.75 112 LEU A C 1
ATOM 957 O O . LEU A 1 112 ? 11.004 -7.185 -5.376 1.00 89.75 112 LEU A O 1
ATOM 961 N N . ARG A 1 113 ? 10.615 -5.843 -7.130 1.00 90.75 113 ARG A N 1
ATOM 962 C CA . ARG A 1 113 ? 9.794 -4.871 -6.399 1.00 90.75 113 ARG A CA 1
ATOM 963 C C . ARG A 1 113 ? 8.493 -5.501 -5.903 1.00 90.75 113 ARG A C 1
ATOM 965 O O . ARG A 1 113 ? 7.931 -4.986 -4.946 1.00 90.75 113 ARG A O 1
ATOM 972 N N . GLU A 1 114 ? 8.047 -6.600 -6.508 1.00 88.25 114 GLU A N 1
ATOM 973 C CA . GLU A 1 114 ? 6.879 -7.368 -6.057 1.00 88.25 114 GLU A CA 1
ATOM 974 C C . GLU A 1 114 ? 7.046 -7.940 -4.644 1.00 88.25 114 GLU A C 1
ATOM 976 O O . GLU A 1 114 ? 6.073 -7.992 -3.899 1.00 88.25 114 GLU A O 1
ATOM 981 N N . TYR A 1 115 ? 8.279 -8.277 -4.245 1.00 93.25 115 TYR A N 1
ATOM 982 C CA . TYR A 1 115 ? 8.588 -8.734 -2.891 1.00 93.25 115 TYR A CA 1
ATOM 983 C C . TYR A 1 115 ? 8.675 -7.580 -1.893 1.00 93.25 115 TYR A C 1
ATOM 985 O O . TYR A 1 115 ? 8.854 -7.808 -0.700 1.00 93.25 115 TYR A O 1
ATOM 993 N N . VAL A 1 116 ? 8.591 -6.322 -2.343 1.00 95.31 116 VAL A N 1
ATOM 994 C CA . VAL A 1 116 ? 8.543 -5.169 -1.443 1.00 95.31 116 VAL A CA 1
ATOM 995 C C . VAL A 1 116 ? 7.109 -4.937 -1.017 1.00 95.31 116 VAL A C 1
ATOM 997 O O . VAL A 1 116 ? 6.271 -4.478 -1.790 1.00 95.31 116 VAL A O 1
ATOM 1000 N N . HIS A 1 117 ? 6.858 -5.160 0.263 1.00 95.94 117 HIS A N 1
ATOM 1001 C CA . HIS A 1 117 ? 5.547 -4.985 0.851 1.00 95.94 117 HIS A CA 1
ATOM 1002 C C . HIS A 1 117 ? 5.518 -3.811 1.820 1.00 95.94 117 HIS A C 1
ATOM 1004 O O . HIS A 1 117 ? 6.491 -3.501 2.518 1.00 95.94 117 HIS A O 1
ATOM 1010 N N . GLU A 1 118 ? 4.359 -3.166 1.871 1.00 96.44 118 GLU A N 1
ATOM 1011 C CA . GLU A 1 118 ? 4.056 -2.166 2.881 1.00 96.44 118 GLU A CA 1
ATOM 1012 C C . GLU A 1 118 ? 3.758 -2.842 4.217 1.00 96.44 118 GLU A C 1
ATOM 1014 O O . GLU A 1 118 ? 3.082 -3.871 4.295 1.00 96.44 118 GLU A O 1
ATOM 1019 N N . LEU A 1 119 ? 4.276 -2.238 5.278 1.00 97.56 119 LEU A N 1
ATOM 1020 C CA . LEU A 1 119 ? 4.044 -2.655 6.644 1.00 97.56 119 LEU A CA 1
ATOM 1021 C C . LEU A 1 119 ? 3.246 -1.579 7.366 1.00 97.56 119 LEU A C 1
ATOM 1023 O O . LEU A 1 119 ? 3.582 -0.395 7.312 1.00 97.56 119 LEU A O 1
ATOM 1027 N N . ASN A 1 120 ? 2.247 -2.006 8.123 1.00 97.31 120 ASN A N 1
ATOM 1028 C CA . ASN A 1 120 ? 1.414 -1.117 8.918 1.00 97.31 120 ASN A CA 1
ATOM 1029 C C . ASN A 1 120 ? 1.442 -1.515 10.394 1.00 97.31 120 ASN A C 1
ATOM 1031 O O . ASN A 1 120 ? 1.683 -2.670 10.749 1.00 97.31 120 ASN A O 1
ATOM 1035 N N . GLY A 1 121 ? 1.201 -0.533 11.264 1.00 96.31 121 GLY A N 1
ATOM 1036 C CA . GLY A 1 121 ? 0.910 -0.796 12.671 1.00 96.31 121 GLY A CA 1
ATOM 1037 C C . GLY A 1 121 ? -0.498 -1.367 12.847 1.00 96.31 121 GLY A C 1
ATOM 1038 O O . GLY A 1 121 ? -1.334 -1.257 11.949 1.00 96.31 121 GLY A O 1
ATOM 1039 N N . ARG A 1 122 ? -0.775 -1.939 14.023 1.00 95.19 122 ARG A N 1
ATOM 1040 C CA . ARG A 1 122 ? -2.060 -2.593 14.348 1.00 95.19 122 ARG A CA 1
ATOM 1041 C C . ARG A 1 122 ? -3.276 -1.702 14.060 1.00 95.19 122 ARG A C 1
ATOM 1043 O O . ARG A 1 122 ? -4.223 -2.151 13.429 1.00 95.19 122 ARG A O 1
ATOM 1050 N N . GLU A 1 123 ? -3.215 -0.427 14.441 1.00 93.25 123 GLU A N 1
ATOM 1051 C CA . GLU A 1 123 ? -4.296 0.540 14.197 1.00 93.25 123 GLU A CA 1
ATOM 1052 C C . GLU A 1 123 ? -4.546 0.803 12.705 1.00 93.25 123 GLU A C 1
ATOM 1054 O O . GLU A 1 123 ? -5.690 0.911 12.272 1.00 93.25 123 GLU A O 1
ATOM 1059 N N . ASN A 1 124 ? -3.487 0.903 11.894 1.00 95.81 124 ASN A N 1
ATOM 1060 C CA . ASN A 1 124 ? -3.637 1.109 10.453 1.00 95.81 124 ASN A CA 1
ATOM 1061 C C . ASN A 1 124 ? -4.158 -0.153 9.760 1.00 95.81 124 ASN A C 1
ATOM 1063 O O . ASN A 1 124 ? -4.973 -0.041 8.851 1.00 95.81 124 ASN A O 1
ATOM 1067 N N . TRP A 1 125 ? -3.758 -1.344 10.215 1.00 97.38 125 TRP A N 1
ATOM 1068 C CA . TRP A 1 125 ? -4.376 -2.584 9.743 1.00 97.38 125 TRP A CA 1
ATOM 1069 C C . TRP A 1 125 ? -5.867 -2.649 10.085 1.00 97.38 125 TRP A C 1
ATOM 1071 O O . TRP A 1 125 ? -6.660 -3.031 9.226 1.00 97.38 125 TRP A O 1
ATOM 1081 N N . LEU A 1 126 ? -6.267 -2.189 11.276 1.00 95.56 126 LEU A N 1
ATOM 1082 C CA . LEU A 1 126 ? -7.677 -2.143 11.668 1.00 95.56 126 LEU A CA 1
ATOM 1083 C C . LEU A 1 126 ? -8.499 -1.224 10.753 1.00 95.56 126 LEU A C 1
ATOM 1085 O O . LEU A 1 126 ? -9.595 -1.598 10.345 1.00 95.56 126 LEU A O 1
ATOM 1089 N N . LYS A 1 127 ? -7.952 -0.068 10.351 1.00 95.88 127 LYS A N 1
ATOM 1090 C CA . LYS A 1 127 ? -8.577 0.814 9.341 1.00 95.88 127 LYS A CA 1
ATOM 1091 C C . LYS A 1 127 ? -8.756 0.126 7.990 1.00 95.88 127 LYS A C 1
ATOM 1093 O O . LYS A 1 127 ? -9.724 0.386 7.279 1.00 95.88 127 LYS A O 1
ATOM 1098 N N . GLU A 1 128 ? -7.858 -0.796 7.658 1.00 95.94 128 GLU A N 1
ATOM 1099 C CA . GLU A 1 128 ? -7.964 -1.642 6.474 1.00 95.94 128 GLU A CA 1
ATOM 1100 C C . GLU A 1 128 ? -8.919 -2.841 6.648 1.00 95.94 128 GLU A C 1
ATOM 1102 O O . GLU A 1 128 ? -9.050 -3.638 5.715 1.00 95.94 128 GLU A O 1
ATOM 1107 N N . ALA A 1 129 ? -9.636 -2.932 7.777 1.00 96.50 129 ALA A N 1
ATOM 1108 C CA . ALA A 1 129 ? -10.471 -4.060 8.203 1.00 96.50 129 ALA A CA 1
ATOM 1109 C C . ALA A 1 129 ? -9.686 -5.373 8.341 1.00 96.50 129 ALA A C 1
ATOM 1111 O O . ALA A 1 129 ? -10.123 -6.440 7.901 1.00 96.50 129 ALA A O 1
ATOM 1112 N N . ARG A 1 130 ? -8.494 -5.291 8.938 1.00 97.38 130 ARG A N 1
ATOM 1113 C CA . ARG A 1 130 ? -7.628 -6.439 9.219 1.00 97.38 130 ARG A CA 1
ATOM 1114 C C . ARG A 1 130 ? -7.060 -6.362 10.626 1.00 97.38 130 ARG A C 1
ATOM 1116 O O . ARG A 1 130 ? -6.796 -5.283 11.146 1.00 97.38 130 ARG A O 1
ATOM 1123 N N . VAL A 1 131 ? -6.819 -7.517 11.226 1.00 96.81 131 VAL A N 1
ATOM 1124 C CA . VAL A 1 131 ? -6.169 -7.635 12.533 1.00 96.81 131 VAL A CA 1
ATOM 1125 C C . VAL A 1 131 ? -4.919 -8.482 12.409 1.00 96.81 131 VAL A C 1
ATOM 1127 O O . VAL A 1 131 ? -4.828 -9.363 11.562 1.00 96.81 131 VAL A O 1
ATOM 1130 N N . VAL A 1 132 ? -3.911 -8.173 13.215 1.00 97.44 132 VAL A N 1
ATOM 1131 C CA . VAL A 1 132 ? -2.702 -8.996 13.299 1.00 97.44 132 VAL A CA 1
ATOM 1132 C C . VAL A 1 132 ? -3.070 -10.293 14.011 1.00 97.44 132 VAL A C 1
ATOM 1134 O O . VAL A 1 132 ? -3.677 -10.229 15.082 1.00 97.44 132 VAL A O 1
ATOM 1137 N N . LYS A 1 133 ? -2.683 -11.435 13.436 1.00 97.38 133 LYS A N 1
ATOM 1138 C CA . LYS A 1 133 ? -2.978 -12.756 13.999 1.00 97.38 133 LYS A CA 1
ATOM 1139 C C . LYS A 1 133 ? -2.427 -12.864 15.422 1.00 97.38 133 LYS A C 1
ATOM 1141 O O . LYS A 1 133 ? -1.401 -12.265 15.769 1.00 97.38 133 LYS A O 1
ATOM 1146 N N . MET A 1 134 ? -3.111 -13.634 16.258 1.00 94.25 134 MET A N 1
ATOM 1147 C CA . MET A 1 134 ? -2.717 -13.817 17.652 1.00 94.25 134 MET A CA 1
ATOM 1148 C C . MET A 1 134 ? -1.318 -14.454 17.749 1.00 94.25 134 MET A C 1
ATOM 1150 O O . MET A 1 134 ? -1.044 -15.462 17.108 1.00 94.25 134 MET A O 1
ATOM 1154 N N . GLY A 1 135 ? -0.425 -13.860 18.548 1.00 94.25 135 GLY A N 1
ATOM 1155 C CA . GLY A 1 135 ? 0.938 -14.371 18.772 1.00 94.25 135 GLY A CA 1
ATOM 1156 C C . GLY A 1 135 ? 1.994 -13.982 17.724 1.00 94.25 135 GLY A C 1
ATOM 1157 O O . GLY A 1 135 ? 3.170 -14.286 17.922 1.00 94.25 135 GLY A O 1
ATOM 1158 N N . GLU A 1 136 ? 1.627 -13.279 16.648 1.00 94.88 136 GLU A N 1
ATOM 1159 C CA . GLU A 1 136 ? 2.587 -12.793 15.647 1.00 94.88 136 GLU A CA 1
ATOM 1160 C C . GLU A 1 136 ? 3.566 -11.763 16.228 1.00 94.88 136 GLU A C 1
ATOM 1162 O O . GLU A 1 136 ? 3.171 -10.793 16.890 1.00 94.88 136 GLU A O 1
ATOM 1167 N N . LYS A 1 137 ? 4.856 -11.942 15.921 1.00 95.69 137 LYS A N 1
ATOM 1168 C CA . LYS A 1 137 ? 5.919 -10.984 16.256 1.00 95.69 137 LYS A CA 1
ATOM 1169 C C . LYS A 1 137 ? 6.004 -9.897 15.187 1.00 95.69 137 LYS A C 1
ATOM 1171 O O . LYS A 1 137 ? 5.751 -10.154 14.013 1.00 95.69 137 LYS A O 1
ATOM 1176 N N . SER A 1 138 ? 6.379 -8.679 15.569 1.00 96.25 138 SER A N 1
ATOM 1177 C CA . SER A 1 138 ? 6.545 -7.595 14.597 1.00 96.25 138 SER A CA 1
ATOM 1178 C C . SER A 1 138 ? 7.648 -7.906 13.583 1.00 96.25 138 SER A C 1
ATOM 1180 O O . SER A 1 138 ? 8.748 -8.306 13.955 1.00 96.25 138 SER A O 1
ATOM 1182 N N . TYR A 1 139 ? 7.359 -7.707 12.292 1.00 96.81 139 TYR A N 1
ATOM 1183 C CA . TYR A 1 139 ? 8.338 -7.918 11.216 1.00 96.81 139 TYR A CA 1
ATOM 1184 C C . TYR A 1 139 ? 9.429 -6.846 11.229 1.00 96.81 139 TYR A C 1
ATOM 1186 O O . TYR A 1 139 ? 10.580 -7.086 10.875 1.00 96.81 139 TYR A O 1
ATOM 1194 N N . LYS A 1 140 ? 9.052 -5.627 11.626 1.00 95.62 140 LYS A N 1
ATOM 1195 C CA . LYS A 1 140 ? 9.950 -4.480 11.725 1.00 95.62 140 LYS A CA 1
ATOM 1196 C C . LYS A 1 140 ? 9.493 -3.580 12.860 1.00 95.62 140 LYS A C 1
ATOM 1198 O O . LYS A 1 140 ? 8.304 -3.296 12.985 1.00 95.62 140 LYS A O 1
ATOM 1203 N N . GLN A 1 141 ? 10.432 -3.076 13.648 1.00 96.25 141 GLN A N 1
ATOM 1204 C CA . GLN A 1 141 ? 10.165 -2.041 14.643 1.00 96.25 141 GLN A CA 1
ATOM 1205 C C . GLN A 1 141 ? 10.801 -0.733 14.195 1.00 96.25 141 GLN A C 1
ATOM 1207 O O . GLN A 1 141 ? 11.934 -0.703 13.713 1.00 96.25 141 GLN A O 1
ATOM 1212 N N . VAL A 1 142 ? 10.063 0.365 14.320 1.00 94.56 142 VAL A N 1
ATOM 1213 C CA . VAL A 1 142 ? 10.542 1.688 13.915 1.00 94.56 142 VAL A CA 1
ATOM 1214 C C . VAL A 1 142 ? 10.301 2.702 15.016 1.00 94.56 142 VAL A C 1
ATOM 1216 O O . VAL A 1 142 ? 9.329 2.613 15.757 1.00 94.56 142 VAL A O 1
ATOM 1219 N N . LYS A 1 143 ? 11.147 3.732 15.103 1.00 92.44 143 LYS A N 1
ATOM 1220 C CA . LYS A 1 143 ? 10.933 4.820 16.064 1.00 92.44 143 LYS A CA 1
ATOM 1221 C C . LYS A 1 143 ? 9.550 5.445 15.860 1.00 92.44 143 LYS A C 1
ATOM 1223 O O . LYS A 1 143 ? 9.242 5.919 14.757 1.00 92.44 143 LYS A O 1
ATOM 1228 N N . ALA A 1 144 ? 8.727 5.439 16.902 1.00 89.25 144 ALA A N 1
ATOM 1229 C CA . ALA A 1 144 ? 7.418 6.069 16.875 1.00 89.25 144 ALA A CA 1
ATOM 1230 C C . ALA A 1 144 ? 7.546 7.601 16.809 1.00 89.25 144 ALA A C 1
ATOM 1232 O O . ALA A 1 144 ? 8.600 8.176 17.098 1.00 89.25 144 ALA A O 1
ATOM 1233 N N . ARG A 1 145 ? 6.487 8.276 16.350 1.00 86.06 145 ARG A N 1
ATOM 1234 C CA . ARG A 1 145 ? 6.461 9.744 16.341 1.00 86.06 145 ARG A CA 1
ATOM 1235 C C . ARG A 1 145 ? 6.338 10.241 17.789 1.00 86.06 145 ARG A C 1
ATOM 1237 O O . ARG A 1 145 ? 5.489 9.707 18.502 1.00 86.06 145 ARG A O 1
ATOM 1244 N N . PRO A 1 146 ? 7.139 11.233 18.216 1.00 86.56 146 PRO A N 1
ATOM 1245 C CA . PRO A 1 146 ? 6.976 11.844 19.529 1.00 86.56 146 PRO A CA 1
ATOM 1246 C C . PRO A 1 146 ? 5.562 12.393 19.698 1.00 86.56 146 PRO A C 1
ATOM 1248 O O . PRO A 1 146 ? 4.972 12.896 18.736 1.00 86.56 146 PRO A O 1
ATOM 1251 N N . ARG A 1 147 ? 5.028 12.306 20.915 1.00 85.56 147 ARG A N 1
ATOM 1252 C CA . ARG A 1 147 ? 3.772 12.960 21.285 1.00 85.56 147 ARG A CA 1
ATOM 1253 C C . ARG A 1 147 ? 4.075 14.123 22.212 1.00 85.56 147 ARG A C 1
ATOM 1255 O O . ARG A 1 147 ? 4.975 14.034 23.042 1.00 85.56 147 ARG A O 1
ATOM 1262 N N . PHE A 1 148 ? 3.316 15.195 22.073 1.00 86.06 148 PHE A N 1
ATOM 1263 C CA . PHE A 1 148 ? 3.378 16.332 22.978 1.00 86.06 148 PHE A CA 1
ATOM 1264 C C . PHE A 1 148 ? 2.124 16.297 23.837 1.00 86.06 148 PHE A C 1
ATOM 1266 O O . PHE A 1 148 ? 1.026 16.100 23.310 1.00 86.06 148 PHE A O 1
ATOM 1273 N N . ASP A 1 149 ? 2.291 16.399 25.151 1.00 83.56 149 ASP A N 1
ATOM 1274 C CA . ASP A 1 149 ? 1.150 16.543 26.046 1.00 83.56 149 ASP A CA 1
ATOM 1275 C C . ASP A 1 149 ? 0.512 17.939 25.902 1.00 83.56 149 ASP A C 1
ATOM 1277 O O . ASP A 1 149 ? 0.994 18.804 25.164 1.00 83.56 149 ASP A O 1
ATOM 1281 N N . ARG A 1 150 ? -0.596 18.173 26.615 1.00 81.44 150 ARG A N 1
ATOM 1282 C CA . ARG A 1 150 ? -1.298 19.469 26.598 1.00 81.44 150 ARG A CA 1
ATOM 1283 C C . ARG A 1 150 ? -0.425 20.630 27.107 1.00 81.44 150 ARG A C 1
ATOM 1285 O O . ARG A 1 150 ? -0.717 21.777 26.786 1.00 81.44 150 ARG A O 1
ATOM 1292 N N . ASN A 1 151 ? 0.635 20.327 27.854 1.00 85.25 151 ASN A N 1
ATOM 1293 C CA . ASN A 1 151 ? 1.576 21.282 28.431 1.00 85.25 151 ASN A CA 1
ATOM 1294 C C . ASN A 1 151 ? 2.837 21.464 27.557 1.00 85.25 151 ASN A C 1
ATOM 1296 O O . ASN A 1 151 ? 3.747 22.192 27.944 1.00 85.25 151 ASN A O 1
ATOM 1300 N N . GLY A 1 152 ? 2.907 20.822 26.383 1.00 84.56 152 GLY A N 1
ATOM 1301 C CA . GLY A 1 152 ? 4.038 20.903 25.456 1.00 84.56 152 GLY A CA 1
ATOM 1302 C C . GLY A 1 152 ? 5.231 20.007 25.808 1.00 84.56 152 GLY A C 1
ATOM 1303 O O . GLY A 1 152 ? 6.262 20.079 25.137 1.00 84.56 152 GLY A O 1
ATOM 1304 N N . VAL A 1 153 ? 5.120 19.137 26.814 1.00 86.44 153 VAL A N 1
ATOM 1305 C CA . VAL A 1 153 ? 6.179 18.194 27.188 1.00 86.44 153 VAL A CA 1
ATOM 1306 C C . VAL A 1 153 ? 6.235 17.065 26.167 1.00 86.44 153 VAL A C 1
ATOM 1308 O O . VAL A 1 153 ? 5.241 16.395 25.869 1.00 86.44 153 VAL A O 1
ATOM 1311 N N . ARG A 1 154 ? 7.433 16.839 25.622 1.00 85.50 154 ARG A N 1
ATOM 1312 C CA . ARG A 1 154 ? 7.686 15.745 24.687 1.00 85.50 154 ARG A CA 1
ATOM 1313 C C . ARG A 1 154 ? 7.722 14.417 25.435 1.00 85.50 154 ARG A C 1
ATOM 1315 O O . ARG A 1 154 ? 8.571 14.191 26.289 1.00 85.50 154 ARG A O 1
ATOM 1322 N N . THR A 1 155 ? 6.856 13.509 25.019 1.00 85.19 155 THR A N 1
ATOM 1323 C CA . THR A 1 155 ? 6.880 12.100 25.400 1.00 85.19 155 THR A CA 1
ATOM 1324 C C . THR A 1 155 ? 7.352 11.281 24.204 1.00 85.19 155 THR A C 1
ATOM 1326 O O . THR A 1 155 ? 6.851 11.437 23.085 1.00 85.19 155 THR A O 1
ATOM 1329 N N . ASP A 1 156 ? 8.349 10.426 24.424 1.00 85.25 156 ASP A N 1
ATOM 1330 C CA . ASP A 1 156 ? 8.850 9.502 23.410 1.00 85.25 156 ASP A CA 1
ATOM 1331 C C . ASP A 1 156 ? 8.163 8.140 23.617 1.00 85.25 156 ASP A C 1
ATOM 1333 O O . ASP A 1 156 ? 8.504 7.416 24.554 1.00 85.25 156 ASP A O 1
ATOM 1337 N N . PRO A 1 157 ? 7.146 7.796 22.801 1.00 85.75 157 PRO A N 1
ATOM 1338 C CA . PRO A 1 157 ? 6.456 6.520 22.930 1.00 85.75 157 PRO A CA 1
ATOM 1339 C C . PRO 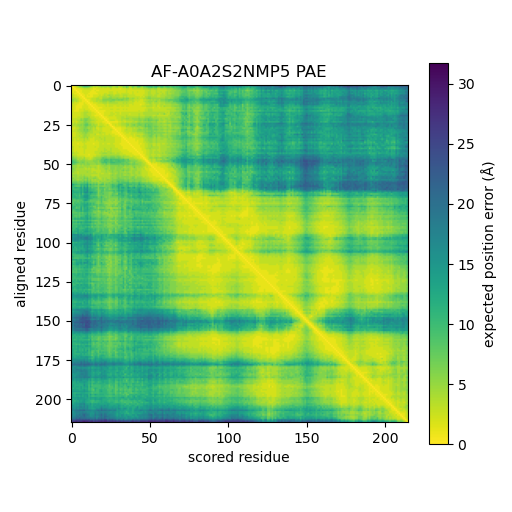A 1 157 ? 7.380 5.342 22.583 1.00 85.75 157 PRO A C 1
ATOM 1341 O O . PRO A 1 157 ? 8.392 5.530 21.894 1.00 85.75 157 PRO A O 1
ATOM 1344 N N . PRO A 1 158 ? 7.014 4.116 23.004 1.00 89.19 158 PRO A N 1
ATOM 1345 C CA . PRO A 1 158 ? 7.748 2.917 22.621 1.00 89.19 158 PRO A CA 1
ATOM 1346 C C . PRO A 1 158 ? 7.829 2.771 21.090 1.00 89.19 158 PRO A C 1
ATOM 1348 O O . PRO A 1 158 ? 7.009 3.352 20.366 1.00 89.19 158 PRO A O 1
ATOM 1351 N N . PRO A 1 159 ? 8.808 2.004 20.573 1.00 93.19 159 PRO A N 1
ATOM 1352 C CA . PRO A 1 159 ? 8.919 1.721 19.147 1.00 93.19 159 PRO A CA 1
ATOM 1353 C C . PRO A 1 159 ? 7.595 1.225 18.558 1.00 93.19 159 PRO A C 1
ATOM 1355 O O . PRO A 1 159 ? 6.892 0.411 19.151 1.00 93.19 159 PRO A O 1
ATOM 1358 N N . LEU A 1 160 ? 7.260 1.724 17.371 1.00 94.75 160 LEU A N 1
ATOM 1359 C CA . LEU A 1 160 ? 6.089 1.287 16.633 1.00 94.75 160 LEU A CA 1
ATOM 1360 C C . LEU A 1 160 ? 6.385 -0.059 15.975 1.00 94.75 160 LEU A C 1
ATOM 1362 O O . LEU A 1 160 ? 7.269 -0.170 15.122 1.00 94.75 160 LEU A O 1
ATOM 1366 N N . GLU A 1 161 ? 5.597 -1.051 16.357 1.00 96.56 161 GLU A N 1
ATOM 1367 C CA . GLU A 1 161 ? 5.567 -2.368 15.743 1.00 96.56 161 GLU A CA 1
ATOM 1368 C C . GLU A 1 161 ? 4.872 -2.330 14.382 1.00 96.56 161 GLU A C 1
ATOM 1370 O O . GLU A 1 161 ? 3.753 -1.823 14.259 1.00 96.56 161 GLU A O 1
ATOM 1375 N N . LEU A 1 162 ? 5.522 -2.890 13.364 1.00 97.50 162 LEU A N 1
ATOM 1376 C CA . LEU A 1 162 ? 4.987 -2.997 12.015 1.00 97.50 162 LEU A CA 1
ATOM 1377 C C . LEU A 1 162 ? 4.830 -4.457 11.605 1.00 97.50 162 LEU A C 1
ATOM 1379 O O . LEU A 1 162 ? 5.699 -5.293 11.864 1.00 97.50 162 LEU A O 1
ATOM 1383 N N . PHE A 1 163 ? 3.731 -4.719 10.909 1.00 98.25 163 PHE A N 1
ATOM 1384 C CA . PHE A 1 163 ? 3.328 -6.041 10.451 1.00 98.25 163 PHE A CA 1
ATOM 1385 C C . PHE A 1 163 ? 3.046 -6.001 8.956 1.00 98.25 163 PHE A C 1
ATOM 1387 O O . PHE A 1 163 ? 2.530 -5.000 8.447 1.00 98.25 163 PHE A O 1
ATOM 1394 N N . GLY A 1 164 ? 3.384 -7.083 8.263 1.00 97.44 164 GLY A N 1
ATOM 1395 C CA . GLY A 1 164 ? 3.040 -7.271 6.857 1.00 97.44 164 GLY A CA 1
ATOM 1396 C C . GLY A 1 164 ? 1.650 -7.871 6.681 1.00 97.44 164 GLY A C 1
ATOM 1397 O O . GLY A 1 164 ? 1.072 -8.423 7.617 1.00 97.44 164 GLY A O 1
ATOM 1398 N N . TYR A 1 165 ? 1.125 -7.817 5.457 1.00 96.81 165 TYR A N 1
ATOM 1399 C CA . TYR A 1 165 ? -0.190 -8.379 5.135 1.00 96.81 165 TYR A CA 1
ATOM 1400 C C . TYR A 1 165 ? -0.303 -9.872 5.509 1.00 96.81 165 TYR A C 1
ATOM 1402 O O . TYR A 1 165 ? -1.324 -10.296 6.048 1.00 96.81 165 TYR A O 1
ATOM 1410 N N . TRP A 1 166 ? 0.761 -10.657 5.310 1.00 96.56 166 TRP A N 1
ATOM 1411 C CA . TRP A 1 166 ? 0.816 -12.096 5.621 1.00 96.56 166 TRP A CA 1
ATOM 1412 C C . TRP A 1 166 ? 0.644 -12.430 7.115 1.00 96.56 166 TRP A C 1
ATOM 1414 O O . TRP A 1 166 ? 0.208 -13.532 7.456 1.00 96.56 166 TRP A O 1
ATOM 1424 N N . GLN A 1 167 ? 0.927 -11.476 8.008 1.00 97.62 167 GLN A N 1
ATOM 1425 C CA . GLN A 1 167 ? 0.772 -11.619 9.465 1.00 97.62 167 GLN A CA 1
ATOM 1426 C C . GLN A 1 167 ? -0.613 -11.197 9.960 1.00 97.62 167 GLN A C 1
ATOM 1428 O O . GLN A 1 167 ? -0.867 -11.143 11.161 1.00 97.62 167 GLN A O 1
ATOM 1433 N N . THR A 1 168 ? -1.505 -10.837 9.042 1.00 97.69 168 THR A N 1
ATOM 1434 C CA . THR A 1 168 ? -2.838 -10.342 9.372 1.00 97.69 168 THR A CA 1
ATOM 1435 C C . THR A 1 168 ? -3.908 -11.272 8.841 1.00 97.69 168 THR A C 1
ATOM 1437 O O . THR A 1 168 ? -3.694 -12.022 7.886 1.00 97.69 168 THR A O 1
ATOM 1440 N N . GLU A 1 169 ? -5.085 -11.175 9.428 1.00 97.50 169 GLU A N 1
ATOM 1441 C CA . GLU A 1 169 ? -6.308 -11.834 9.000 1.00 97.50 169 GLU A CA 1
ATOM 1442 C C . GLU A 1 169 ? -7.436 -10.801 8.854 1.00 97.50 169 GLU A C 1
ATOM 1444 O O . GLU A 1 169 ? -7.340 -9.698 9.408 1.00 97.50 169 GLU A O 1
ATOM 1449 N N . PRO A 1 170 ? -8.470 -11.088 8.045 1.00 96.62 170 PRO A N 1
ATOM 1450 C CA . PRO A 1 170 ? -9.644 -10.226 7.959 1.00 96.62 170 PRO A CA 1
ATOM 1451 C C . PRO A 1 170 ? -10.252 -9.982 9.344 1.00 96.62 170 PRO A C 1
ATOM 1453 O O . PRO A 1 170 ? -10.372 -10.907 10.142 1.00 96.62 170 PRO A O 1
ATOM 1456 N N . TYR A 1 171 ? -10.632 -8.736 9.625 1.00 95.50 171 TYR A N 1
ATOM 1457 C CA . TYR A 1 171 ? -11.348 -8.402 10.852 1.00 95.50 171 TYR A CA 1
ATOM 1458 C C . TYR A 1 171 ? -12.721 -9.076 10.846 1.00 95.50 171 TYR A C 1
ATOM 1460 O O . TYR A 1 171 ? -13.508 -8.844 9.926 1.00 95.50 171 TYR A O 1
ATOM 1468 N N . ASP A 1 172 ? -13.009 -9.874 11.873 1.00 94.50 172 ASP A N 1
ATOM 1469 C CA . ASP A 1 172 ? -14.347 -10.414 12.093 1.00 94.50 172 ASP A CA 1
ATOM 1470 C C . ASP A 1 172 ? -15.154 -9.447 12.974 1.00 94.50 172 ASP A C 1
ATOM 1472 O O . ASP A 1 172 ? -14.805 -9.255 14.145 1.00 94.50 172 ASP A O 1
ATOM 1476 N N . PRO A 1 173 ? -16.208 -8.798 12.443 1.00 93.31 173 PRO A N 1
ATOM 1477 C CA . PRO A 1 173 ? -17.003 -7.878 13.232 1.00 93.31 173 PRO A CA 1
ATOM 1478 C C . PRO A 1 173 ? -17.790 -8.627 14.315 1.00 93.31 173 PRO A C 1
ATOM 1480 O O . PRO A 1 173 ? -18.351 -9.699 14.055 1.00 93.31 173 PRO A O 1
ATOM 1483 N N . PRO A 1 174 ? -17.890 -8.054 15.525 1.00 92.50 174 PRO A N 1
ATOM 1484 C CA . PRO A 1 174 ? -18.600 -8.687 16.620 1.00 92.50 174 PRO A CA 1
ATOM 1485 C C . PRO A 1 174 ? -20.110 -8.702 16.344 1.00 92.50 174 PRO A C 1
ATOM 1487 O O . PRO A 1 174 ? -20.646 -7.860 15.620 1.00 92.50 174 PRO A O 1
ATOM 1490 N N . THR A 1 175 ? -20.817 -9.665 16.926 1.00 92.88 175 THR A N 1
ATOM 1491 C CA . THR A 1 175 ? -22.273 -9.784 16.773 1.00 92.88 175 THR A CA 1
ATOM 1492 C C . THR A 1 175 ? -22.989 -8.921 17.803 1.00 92.88 175 THR A C 1
ATOM 1494 O O . THR A 1 175 ? -22.649 -8.959 18.984 1.00 92.88 175 THR A O 1
ATOM 1497 N N . ALA A 1 176 ? -24.001 -8.166 17.376 1.00 91.69 176 ALA A N 1
ATOM 1498 C CA . ALA A 1 176 ? -24.892 -7.489 18.308 1.00 91.69 176 ALA A CA 1
ATOM 1499 C C . ALA A 1 176 ? -25.842 -8.502 18.960 1.00 91.69 176 ALA A C 1
ATOM 1501 O O . ALA A 1 176 ? -26.555 -9.233 18.276 1.00 91.69 176 ALA A O 1
ATOM 1502 N N . THR A 1 177 ? -25.857 -8.540 20.290 1.00 90.88 177 THR A N 1
ATOM 1503 C CA . THR A 1 177 ? -26.693 -9.456 21.079 1.00 90.88 177 THR A CA 1
ATOM 1504 C C . THR A 1 177 ? -27.656 -8.661 21.948 1.00 90.88 177 THR A C 1
ATOM 1506 O O . THR A 1 177 ? -27.257 -7.675 22.566 1.00 90.88 177 THR A O 1
ATOM 1509 N N . ASN A 1 178 ? -28.920 -9.090 22.022 1.00 85.31 178 ASN A N 1
ATOM 1510 C CA . ASN A 1 178 ? -29.964 -8.465 22.849 1.00 85.31 178 ASN A CA 1
ATOM 1511 C C . ASN A 1 178 ? -30.156 -6.959 22.579 1.00 85.31 178 ASN A C 1
ATOM 1513 O O . ASN A 1 178 ? -30.335 -6.171 23.505 1.00 85.31 178 ASN A O 1
ATOM 1517 N N . GLY A 1 179 ? -30.057 -6.544 21.311 1.00 83.00 179 GLY A N 1
ATOM 1518 C CA . GLY A 1 179 ? -30.185 -5.137 20.914 1.00 83.00 179 GLY A CA 1
ATOM 1519 C C . GLY A 1 179 ? -29.005 -4.244 21.320 1.00 83.00 179 GLY A C 1
ATOM 1520 O O . GLY A 1 179 ? -29.046 -3.040 21.080 1.00 83.00 179 GLY A O 1
ATOM 1521 N N . GLN A 1 180 ? -27.941 -4.805 21.905 1.00 87.12 180 GLN A N 1
ATOM 1522 C CA . GLN A 1 180 ? -26.750 -4.058 22.296 1.00 87.12 180 GLN A CA 1
ATOM 1523 C C . GLN A 1 180 ? -25.641 -4.222 21.260 1.00 87.12 180 GLN A C 1
ATOM 1525 O O . GLN A 1 180 ? -25.235 -5.332 20.912 1.00 87.12 180 GLN A O 1
ATOM 1530 N N . VAL A 1 181 ? -25.137 -3.087 20.778 1.00 90.88 181 VAL A N 1
ATOM 1531 C CA . VAL A 1 181 ? -24.015 -3.042 19.840 1.00 90.88 181 VAL A CA 1
ATOM 1532 C C . VAL A 1 181 ? -22.699 -3.105 20.627 1.00 90.88 181 VAL A C 1
ATOM 1534 O O . VAL A 1 181 ? -22.516 -2.275 21.523 1.00 90.88 181 VAL A O 1
ATOM 1537 N N . PRO A 1 182 ? -21.777 -4.031 20.305 1.00 90.56 182 PRO A N 1
ATOM 1538 C CA . PRO A 1 182 ? -20.467 -4.120 20.946 1.00 90.56 182 PRO A CA 1
ATOM 1539 C C . PRO A 1 182 ? -19.657 -2.845 20.700 1.00 90.56 182 PRO A C 1
ATOM 1541 O O . PRO A 1 182 ? -19.539 -2.395 19.562 1.00 90.56 182 PRO A O 1
ATOM 1544 N N . ARG A 1 183 ? -19.107 -2.258 21.765 1.00 89.81 183 ARG A N 1
ATOM 1545 C CA . ARG A 1 183 ? -18.368 -0.986 21.728 1.00 89.81 183 ARG A CA 1
ATOM 1546 C C . ARG A 1 183 ? -16.924 -1.185 22.177 1.00 89.81 183 ARG A C 1
ATOM 1548 O O . ARG A 1 183 ? -16.630 -2.084 22.961 1.00 89.81 183 ARG A O 1
ATOM 1555 N N . ASN A 1 184 ? -16.036 -0.320 21.702 1.00 89.88 184 ASN A N 1
ATOM 1556 C CA . ASN A 1 184 ? -14.665 -0.218 22.187 1.00 89.88 184 ASN A CA 1
ATOM 1557 C C . ASN A 1 184 ? -14.610 0.445 23.580 1.00 89.88 184 ASN A C 1
ATOM 1559 O O . ASN A 1 184 ? -15.626 0.879 24.128 1.00 89.88 184 ASN A O 1
ATOM 1563 N N . CYS A 1 185 ? -13.410 0.556 24.155 1.00 87.94 185 CYS A N 1
ATOM 1564 C CA . CYS A 1 185 ? -13.193 1.152 25.480 1.00 87.94 185 CYS A CA 1
ATOM 1565 C C . CYS A 1 185 ? -13.600 2.634 25.590 1.00 87.94 185 CYS A C 1
ATOM 1567 O O . CYS A 1 185 ? -13.742 3.145 26.697 1.00 87.94 185 CYS A O 1
ATOM 1569 N N . TYR A 1 186 ? -13.823 3.313 24.463 1.00 87.25 186 TYR A N 1
ATOM 1570 C CA . TYR A 1 186 ? -14.307 4.693 24.406 1.00 87.25 186 TYR A CA 1
ATOM 1571 C C . TYR A 1 186 ? -15.830 4.789 24.237 1.00 87.25 186 TYR A C 1
ATOM 1573 O O . TYR A 1 186 ? -16.366 5.889 24.123 1.00 87.25 186 TYR A O 1
ATOM 1581 N N . GLY A 1 187 ? -16.537 3.656 24.198 1.00 87.06 187 GLY A N 1
ATOM 1582 C CA . GLY A 1 187 ? -17.984 3.613 24.000 1.00 87.06 187 GLY A CA 1
ATOM 1583 C C . GLY A 1 187 ? -18.432 3.803 22.547 1.00 87.06 187 GLY A C 1
ATOM 1584 O O . GLY A 1 187 ? -19.626 3.988 22.316 1.00 87.06 187 GLY A O 1
ATOM 1585 N N . ASN A 1 188 ? -17.513 3.727 21.578 1.00 89.19 188 ASN A N 1
ATOM 1586 C CA . ASN A 1 188 ? -17.786 3.881 20.146 1.00 89.19 188 ASN A CA 1
ATOM 1587 C C . ASN A 1 188 ? -17.609 2.552 19.392 1.00 89.19 188 ASN A C 1
ATOM 1589 O O . ASN A 1 188 ? -17.055 1.593 19.923 1.00 89.19 188 ASN A O 1
ATOM 1593 N N . VAL A 1 189 ? -18.069 2.496 18.142 1.00 90.00 189 VAL A N 1
ATOM 1594 C CA . VAL A 1 189 ? -17.826 1.370 17.225 1.00 90.00 189 VAL A CA 1
ATOM 1595 C C . VAL A 1 189 ? -16.848 1.828 16.150 1.00 90.00 189 VAL A C 1
ATOM 1597 O O . VAL A 1 189 ? -17.104 2.823 15.472 1.00 90.00 189 VAL A O 1
ATOM 1600 N N . ASP A 1 190 ? -15.742 1.106 15.987 1.00 90.69 190 ASP A N 1
ATOM 1601 C CA . ASP A 1 190 ? -14.748 1.393 14.953 1.00 90.69 190 ASP A CA 1
ATOM 1602 C C . ASP A 1 190 ? -15.238 0.876 13.590 1.00 90.69 190 ASP A C 1
ATOM 1604 O O . ASP A 1 190 ? -15.113 -0.305 13.272 1.00 90.69 190 ASP A O 1
ATOM 1608 N N . LEU A 1 191 ? -15.823 1.765 12.783 1.00 92.25 191 LEU A N 1
ATOM 1609 C CA . LEU A 1 191 ? -16.425 1.440 11.485 1.00 92.25 191 LEU A CA 1
ATOM 1610 C C . LEU A 1 191 ? -15.713 2.181 10.342 1.00 92.25 191 LEU A C 1
ATOM 1612 O O . LEU A 1 191 ? -16.209 3.181 9.826 1.00 92.25 191 LEU A O 1
ATOM 1616 N N . PHE A 1 192 ? -14.534 1.696 9.943 1.00 93.06 192 PHE A N 1
ATOM 1617 C CA . PHE A 1 192 ? -13.743 2.298 8.853 1.00 93.06 192 PHE A CA 1
ATOM 1618 C C . PHE A 1 192 ? -14.150 1.803 7.462 1.00 93.06 192 PHE A C 1
ATOM 1620 O O . PHE A 1 192 ? -14.036 2.535 6.479 1.00 93.06 192 PHE A O 1
ATOM 1627 N N . LYS A 1 193 ? -14.630 0.558 7.375 1.00 93.88 193 LYS A N 1
ATOM 1628 C CA . LYS A 1 193 ? -15.122 -0.065 6.141 1.00 93.88 193 LYS A CA 1
ATOM 1629 C C . LYS A 1 193 ? -16.500 -0.685 6.371 1.00 93.88 193 LYS A C 1
ATOM 1631 O O . LYS A 1 193 ? -16.766 -1.138 7.483 1.00 93.88 193 LYS A O 1
ATOM 1636 N N . PRO A 1 194 ? -17.349 -0.799 5.333 1.00 92.62 194 PRO A N 1
ATOM 1637 C CA . PRO A 1 194 ? -18.675 -1.411 5.463 1.00 92.62 194 PRO A CA 1
ATOM 1638 C C . PRO A 1 194 ? -18.661 -2.834 6.041 1.00 92.62 194 PRO A C 1
ATOM 1640 O O . PRO A 1 194 ? -19.571 -3.204 6.772 1.00 92.62 194 PRO A O 1
ATOM 1643 N N . CYS A 1 195 ? -17.612 -3.620 5.773 1.00 92.88 195 CYS A N 1
ATOM 1644 C CA . CYS A 1 195 ? -17.461 -4.979 6.302 1.00 92.88 195 CYS A CA 1
ATOM 1645 C C . CYS A 1 195 ? -17.181 -5.052 7.813 1.00 92.88 195 CYS A C 1
ATOM 1647 O O . CYS A 1 195 ? -17.237 -6.138 8.374 1.00 92.88 195 CYS A O 1
ATOM 1649 N N . MET A 1 196 ? -16.887 -3.929 8.476 1.00 94.38 196 MET A N 1
ATOM 1650 C CA . MET A 1 196 ? -16.675 -3.882 9.929 1.00 94.38 196 MET A CA 1
ATOM 1651 C C . MET A 1 196 ? -17.981 -3.680 10.709 1.00 94.38 196 MET A C 1
ATOM 1653 O O . MET A 1 196 ? -17.955 -3.551 11.931 1.00 94.38 196 MET A O 1
ATOM 1657 N N . LEU A 1 197 ? -19.123 -3.620 10.017 1.00 94.12 197 LEU A N 1
ATOM 1658 C CA . LEU A 1 197 ? -20.425 -3.449 10.643 1.00 94.12 197 LEU A CA 1
ATOM 1659 C C . LEU A 1 197 ? -20.727 -4.642 11.564 1.00 94.12 197 LEU A C 1
ATOM 1661 O O . LEU A 1 197 ? -20.677 -5.782 11.093 1.00 94.12 197 LEU A O 1
ATOM 1665 N N . PRO A 1 198 ? -21.071 -4.411 12.846 1.00 94.69 198 PRO A N 1
ATOM 1666 C CA . PRO A 1 198 ? -21.464 -5.488 13.740 1.00 94.69 198 PRO A CA 1
ATOM 1667 C C . PRO A 1 198 ? -22.596 -6.328 13.147 1.00 94.69 198 PRO A C 1
ATOM 1669 O O . PRO A 1 198 ? -23.576 -5.798 12.608 1.00 94.69 198 PRO A O 1
ATOM 1672 N N . LYS A 1 199 ? -22.468 -7.651 13.238 1.00 93.50 199 LYS A N 1
ATOM 1673 C CA . LYS A 1 199 ? -23.437 -8.581 12.645 1.00 93.50 199 LYS A CA 1
ATOM 1674 C C . LYS A 1 199 ? -24.809 -8.360 13.289 1.00 93.50 199 LYS A C 1
ATOM 1676 O O . LYS A 1 199 ? -24.906 -8.222 14.509 1.00 93.50 199 LYS A O 1
ATOM 1681 N N . GLY A 1 200 ? -25.856 -8.313 12.464 1.00 90.38 200 GLY A N 1
ATOM 1682 C CA . GLY A 1 200 ? -27.229 -8.030 12.904 1.00 90.38 200 GLY A CA 1
ATOM 1683 C C . GLY A 1 200 ? -27.561 -6.543 13.072 1.00 90.38 200 GLY A C 1
ATOM 1684 O O . GLY A 1 200 ? -28.621 -6.219 13.600 1.00 90.38 200 GLY A O 1
ATOM 1685 N N . THR A 1 201 ? -26.684 -5.636 12.632 1.00 92.69 201 THR A N 1
ATOM 1686 C CA . THR A 1 201 ? -26.919 -4.183 12.682 1.00 92.69 201 THR A CA 1
ATOM 1687 C C . THR A 1 201 ? -26.977 -3.557 11.289 1.00 92.69 201 THR A C 1
ATOM 1689 O O . THR A 1 201 ? -26.574 -4.170 10.301 1.00 92.69 201 THR A O 1
ATOM 1692 N N . VAL A 1 202 ? -27.485 -2.323 11.211 1.00 91.56 202 VAL A N 1
ATOM 1693 C CA . VAL A 1 202 ? -27.501 -1.487 10.001 1.00 91.56 202 VAL A CA 1
ATOM 1694 C C . VAL A 1 202 ? -26.887 -0.132 10.342 1.00 91.56 202 VAL A C 1
ATOM 1696 O O . VAL A 1 202 ? -27.217 0.463 11.367 1.00 91.56 202 VAL A O 1
ATOM 1699 N N . HIS A 1 203 ? -25.997 0.373 9.485 1.00 91.62 203 HIS A N 1
ATOM 1700 C CA . HIS A 1 203 ? -25.415 1.703 9.656 1.00 91.62 203 HIS A CA 1
ATOM 1701 C C . HIS A 1 203 ? -26.345 2.773 9.077 1.00 91.62 203 HIS A C 1
ATOM 1703 O O . HIS A 1 203 ? -26.528 2.853 7.864 1.00 91.62 203 HIS A O 1
ATOM 1709 N N . LEU A 1 204 ? -26.908 3.616 9.943 1.00 91.19 204 LEU A N 1
ATOM 1710 C CA . LEU A 1 204 ? -27.722 4.762 9.542 1.00 91.19 204 LEU A CA 1
ATOM 1711 C C . LEU A 1 204 ? -26.854 6.025 9.478 1.00 91.19 204 LEU A C 1
ATOM 1713 O O . LEU A 1 204 ? -26.275 6.434 10.481 1.00 91.19 204 LEU A O 1
ATOM 1717 N N . GLN A 1 205 ? -26.790 6.658 8.305 1.00 90.06 205 GLN A N 1
ATOM 1718 C CA . GLN A 1 205 ? -26.007 7.875 8.060 1.00 90.06 205 GLN A CA 1
ATOM 1719 C C . GLN A 1 205 ? -26.931 9.077 7.837 1.00 90.06 205 GLN A C 1
ATOM 1721 O O . GLN A 1 205 ? -27.023 9.617 6.738 1.00 90.06 205 GLN A O 1
ATOM 1726 N N . LEU A 1 206 ? -27.656 9.474 8.884 1.00 90.62 206 LEU A N 1
ATOM 1727 C CA . LEU A 1 206 ? -28.566 10.621 8.856 1.00 90.62 206 LEU A CA 1
ATOM 1728 C C . LEU A 1 206 ? -28.182 11.645 9.936 1.00 90.62 206 LEU A C 1
ATOM 1730 O O . LEU A 1 206 ? -27.765 11.262 11.036 1.00 90.62 206 LEU A O 1
ATOM 1734 N N . PRO A 1 207 ? -28.333 12.954 9.671 1.00 89.94 207 PRO A N 1
ATOM 1735 C CA . PRO A 1 207 ? -28.114 13.973 10.689 1.00 89.94 207 PRO A CA 1
ATOM 1736 C C . PRO A 1 207 ? -29.146 13.841 11.822 1.00 89.94 207 PRO A C 1
ATOM 1738 O O . PRO A 1 207 ? -30.303 13.501 11.598 1.00 89.94 207 PRO A O 1
ATOM 1741 N N . GLY A 1 208 ? -28.735 14.122 13.061 1.00 85.50 208 GLY A N 1
ATOM 1742 C CA . GLY A 1 208 ? -29.644 14.166 14.216 1.00 85.50 208 GLY A CA 1
ATOM 1743 C C . GLY A 1 208 ? -30.044 12.813 14.826 1.00 85.50 208 GLY A C 1
ATOM 1744 O O . GLY A 1 208 ? -30.768 12.808 15.822 1.00 85.50 208 GLY A O 1
ATOM 1745 N N . LEU A 1 209 ? -29.538 11.682 14.315 1.00 88.75 209 LEU A N 1
ATOM 1746 C CA . LEU A 1 209 ? -29.849 10.339 14.838 1.00 88.75 209 LEU A CA 1
ATOM 1747 C C . LEU A 1 209 ? -29.557 10.176 16.333 1.00 88.75 209 LEU A C 1
ATOM 1749 O O . LEU A 1 209 ? -30.330 9.538 17.041 1.00 88.75 209 LEU A O 1
ATOM 1753 N N . LEU A 1 210 ? -28.486 10.800 16.835 1.00 85.19 210 LEU A N 1
ATOM 1754 C CA . LEU A 1 210 ? -28.116 10.727 18.251 1.00 85.19 210 LEU A CA 1
ATOM 1755 C C . LEU A 1 210 ? -29.218 11.269 19.178 1.00 85.19 210 LEU A C 1
ATOM 1757 O O . LEU A 1 210 ? -29.341 10.812 20.309 1.00 85.19 210 LEU A O 1
ATOM 1761 N N . ARG A 1 211 ? -30.013 12.245 18.714 1.00 86.75 211 ARG A N 1
ATOM 1762 C CA . ARG A 1 211 ? -31.128 12.807 19.489 1.00 86.75 211 ARG A CA 1
ATOM 1763 C C . ARG A 1 211 ? -32.311 11.842 19.548 1.00 86.75 211 ARG A C 1
ATOM 1765 O O . ARG A 1 211 ? -32.978 11.786 20.567 1.00 86.75 211 ARG A O 1
ATOM 1772 N N . ILE A 1 212 ? -32.549 11.096 18.471 1.00 86.81 212 ILE A N 1
ATOM 1773 C CA . ILE A 1 212 ? -33.647 10.125 18.375 1.00 86.81 212 ILE A CA 1
ATOM 1774 C C . ILE A 1 212 ? -33.313 8.866 19.182 1.00 86.81 212 ILE A C 1
ATOM 1776 O O . ILE A 1 212 ? -34.149 8.386 19.929 1.00 86.81 212 ILE A O 1
ATOM 1780 N N . ALA A 1 213 ? -32.077 8.371 19.080 1.00 83.50 213 ALA A N 1
ATOM 1781 C CA . ALA A 1 213 ? -31.639 7.127 19.717 1.00 83.50 213 ALA A CA 1
ATOM 1782 C C . ALA A 1 213 ? -31.431 7.214 21.244 1.00 83.50 213 ALA A C 1
ATOM 1784 O O . ALA A 1 213 ? -31.103 6.208 21.868 1.00 83.50 213 ALA A O 1
ATOM 1785 N N . LYS A 1 214 ? -31.532 8.412 21.834 1.00 78.94 214 LYS A N 1
ATOM 1786 C CA . LYS A 1 214 ? -31.423 8.639 23.286 1.00 78.94 214 LYS A CA 1
ATOM 1787 C C . LYS A 1 214 ? -32.779 8.723 23.997 1.00 78.94 214 LYS A C 1
ATOM 1789 O O . LYS A 1 214 ? -32.773 8.748 25.226 1.00 78.94 214 LYS A O 1
ATOM 1794 N N . ASN A 1 215 ? -33.876 8.817 23.242 1.00 53.22 215 ASN A N 1
ATOM 1795 C CA . ASN A 1 215 ? -35.242 8.743 23.766 1.00 53.22 215 ASN A CA 1
ATOM 1796 C C . ASN A 1 215 ? -35.645 7.284 23.973 1.00 53.22 215 ASN A C 1
ATOM 1798 O O . ASN A 1 215 ? -36.410 7.043 24.929 1.00 53.22 215 ASN A O 1
#

Secondary structure (DSSP, 8-state):
----EEE-TTS-EEE-HHHH-TTTTTTGGGGSPPHHHHHHHHGGGPPP--HHHHHHHHHHHHHHHTSPPPSSGGGGTT-SSEEEGGG--TTEEESSSSPPEEEEETTEEEEEGGGEEE-B-HHHHHHTTEEEPTTPPPSEEEPPPPEE-TT--EE-PPPEEEB-GGGEEE--PPBPBTTBPP--TTS----SSGGGSPBT------TTHHHHTT-